Protein AF-A0A382P7T9-F1 (afdb_monomer_lite)

Structure (mmCIF, N/CA/C/O backbone):
data_AF-A0A382P7T9-F1
#
_entry.id   AF-A0A382P7T9-F1
#
loop_
_atom_site.group_PDB
_atom_site.id
_atom_site.type_symbol
_atom_site.label_atom_id
_atom_site.label_alt_id
_atom_site.label_comp_id
_atom_site.label_asym_id
_atom_site.label_entity_id
_atom_site.label_seq_id
_atom_site.pdbx_PDB_ins_code
_atom_site.Cartn_x
_atom_site.Cartn_y
_atom_site.Cartn_z
_atom_site.occupancy
_atom_site.B_iso_or_equiv
_atom_site.auth_seq_id
_atom_site.auth_comp_id
_atom_site.auth_asym_id
_atom_site.auth_atom_id
_atom_site.pdbx_PDB_model_num
ATOM 1 N N . GLY A 1 1 ? 40.111 -1.390 -59.512 1.00 28.62 1 GLY A N 1
ATOM 2 C CA . GLY A 1 1 ? 40.953 -0.895 -58.413 1.00 28.62 1 GLY A CA 1
ATOM 3 C C . GLY A 1 1 ? 40.171 -1.149 -57.159 1.00 28.62 1 GLY A C 1
ATOM 4 O O . GLY A 1 1 ? 39.107 -0.557 -57.037 1.00 28.62 1 GLY A O 1
ATOM 5 N N . GLY A 1 2 ? 40.613 -2.132 -56.377 1.00 35.03 2 GLY A N 1
ATOM 6 C CA . GLY A 1 2 ? 39.901 -2.623 -55.201 1.00 35.03 2 GLY A CA 1
ATOM 7 C C . GLY A 1 2 ? 39.789 -1.555 -54.122 1.00 35.03 2 GLY A C 1
ATOM 8 O O . GLY A 1 2 ? 40.604 -0.634 -54.059 1.00 35.03 2 GLY A O 1
ATOM 9 N N . ILE A 1 3 ? 38.735 -1.671 -53.326 1.00 36.41 3 ILE A N 1
ATOM 10 C CA . ILE A 1 3 ? 38.535 -0.880 -52.118 1.00 36.41 3 ILE A CA 1
ATOM 11 C C . ILE A 1 3 ? 39.514 -1.436 -51.084 1.00 36.41 3 ILE A C 1
ATOM 13 O O . ILE A 1 3 ? 39.479 -2.624 -50.775 1.00 36.41 3 ILE A O 1
ATOM 17 N N . GLU A 1 4 ? 40.418 -0.594 -50.597 1.00 37.56 4 GLU A N 1
ATOM 18 C CA . GLU A 1 4 ? 41.335 -0.955 -49.522 1.00 37.56 4 GLU A CA 1
ATOM 19 C C . GLU A 1 4 ? 40.566 -0.821 -48.203 1.00 37.56 4 GLU A C 1
ATOM 21 O O . GLU A 1 4 ? 40.352 0.276 -47.688 1.00 37.56 4 GLU A O 1
ATOM 26 N N . ILE A 1 5 ? 40.050 -1.950 -47.719 1.00 48.41 5 ILE A N 1
ATOM 27 C CA . ILE A 1 5 ? 39.486 -2.072 -46.378 1.00 48.41 5 ILE A CA 1
ATOM 28 C C . ILE A 1 5 ? 40.690 -2.206 -45.445 1.00 48.41 5 ILE A C 1
ATOM 30 O O . ILE A 1 5 ? 41.308 -3.266 -45.380 1.00 48.41 5 ILE A O 1
ATOM 34 N N . SER A 1 6 ? 41.081 -1.111 -44.794 1.00 43.53 6 SER A N 1
ATOM 35 C CA . SER A 1 6 ? 42.153 -1.134 -43.799 1.00 43.53 6 SER A CA 1
ATOM 36 C C . SER A 1 6 ? 41.745 -2.028 -42.628 1.00 43.53 6 SER A C 1
ATOM 38 O O . SER A 1 6 ? 40.665 -1.837 -42.068 1.00 43.53 6 SER A O 1
ATOM 40 N N . GLU A 1 7 ? 42.614 -2.991 -42.317 1.00 44.50 7 GLU A N 1
ATOM 41 C CA . GLU A 1 7 ? 42.473 -4.086 -41.352 1.00 44.50 7 GLU A CA 1
ATOM 42 C C . GLU A 1 7 ? 41.662 -3.725 -40.102 1.00 44.50 7 GLU A C 1
ATOM 44 O O . GLU A 1 7 ? 42.116 -3.028 -39.196 1.00 44.50 7 GLU A O 1
ATOM 49 N N . ILE A 1 8 ? 40.453 -4.271 -40.052 1.00 53.22 8 ILE A N 1
ATOM 50 C CA . ILE A 1 8 ? 39.812 -4.672 -38.808 1.00 53.22 8 ILE A CA 1
ATOM 51 C C . ILE A 1 8 ? 39.750 -6.194 -38.930 1.00 53.22 8 ILE A C 1
ATOM 53 O O . ILE A 1 8 ? 39.200 -6.695 -39.913 1.00 53.22 8 ILE A O 1
ATOM 57 N N . ASP A 1 9 ? 40.362 -6.914 -37.987 1.00 50.28 9 ASP A N 1
ATOM 58 C CA . ASP A 1 9 ? 40.627 -8.370 -38.017 1.00 50.28 9 ASP A CA 1
ATOM 59 C C . ASP A 1 9 ? 39.371 -9.268 -38.148 1.00 50.28 9 ASP A C 1
ATOM 61 O O . ASP A 1 9 ? 39.459 -10.495 -38.143 1.00 50.28 9 ASP A O 1
ATOM 65 N N . SER A 1 10 ? 38.190 -8.671 -38.294 1.00 64.12 10 SER A N 1
ATOM 66 C CA . SER A 1 10 ? 36.874 -9.294 -38.213 1.00 64.12 10 SER A CA 1
ATOM 67 C C . SER A 1 10 ? 35.968 -9.004 -39.424 1.00 64.12 10 SER A C 1
ATOM 69 O O . SER A 1 10 ? 34.753 -9.194 -39.358 1.00 64.12 10 SER A O 1
ATOM 71 N N . ILE A 1 11 ? 36.522 -8.542 -40.554 1.00 75.06 11 ILE A N 1
ATOM 72 C CA . ILE A 1 11 ? 35.743 -8.278 -41.776 1.00 75.06 11 ILE A CA 1
ATOM 73 C C . ILE A 1 11 ? 35.776 -9.485 -42.719 1.00 75.06 11 ILE A C 1
ATOM 75 O O . ILE A 1 11 ? 36.821 -9.856 -43.252 1.00 75.06 11 ILE A O 1
ATOM 79 N N . ILE A 1 12 ? 34.604 -10.052 -43.002 1.00 78.88 12 ILE A N 1
ATOM 80 C CA . ILE A 1 12 ? 34.407 -11.082 -44.026 1.00 78.88 12 ILE A CA 1
ATOM 81 C C . ILE A 1 12 ? 33.703 -10.428 -45.209 1.00 78.88 12 ILE A C 1
ATOM 83 O O . ILE A 1 12 ? 32.606 -9.891 -45.071 1.00 78.88 12 ILE A O 1
ATOM 87 N N . SER A 1 13 ? 34.312 -10.490 -46.391 1.00 82.44 13 SER A N 1
ATOM 88 C CA . SER A 1 13 ? 33.695 -9.971 -47.611 1.00 82.44 13 SER A CA 1
ATOM 89 C C . SER A 1 13 ? 33.722 -10.989 -48.739 1.00 82.44 13 SER A C 1
ATOM 91 O O . SER A 1 13 ? 34.611 -11.838 -48.820 1.00 82.44 13 SER A O 1
ATOM 93 N N . TRP A 1 14 ? 32.722 -10.910 -49.610 1.00 84.44 14 TRP A N 1
ATOM 94 C CA . TRP A 1 14 ? 32.722 -11.636 -50.870 1.00 84.44 14 TRP A CA 1
ATOM 95 C C . TRP A 1 14 ? 32.048 -10.814 -51.958 1.00 84.44 14 TRP A C 1
ATOM 97 O O . TRP A 1 14 ? 31.082 -10.078 -51.731 1.00 84.44 14 TRP A O 1
ATOM 107 N N . GLU A 1 15 ? 32.581 -10.962 -53.162 1.00 80.62 15 GLU A N 1
ATOM 108 C CA . GLU A 1 15 ? 32.137 -10.239 -54.342 1.00 80.62 15 GLU A CA 1
ATOM 109 C C . GLU A 1 15 ? 31.401 -11.192 -55.287 1.00 80.62 15 GLU A C 1
ATOM 111 O O . GLU A 1 15 ? 31.860 -12.292 -55.596 1.00 80.62 15 GLU A O 1
ATOM 116 N N . LEU A 1 16 ? 30.242 -10.746 -55.758 1.00 78.12 16 LEU A N 1
ATOM 117 C CA . LEU A 1 16 ? 29.537 -11.277 -56.919 1.00 78.12 16 LEU 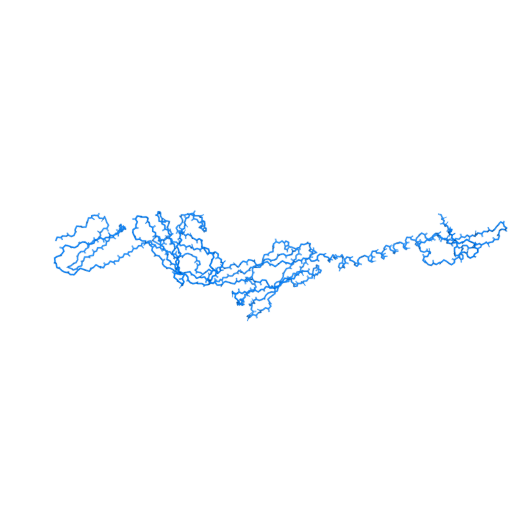A CA 1
ATOM 118 C C . LEU A 1 16 ? 29.508 -10.178 -57.990 1.00 78.12 16 LEU A C 1
ATOM 120 O O . LEU A 1 16 ? 29.644 -9.002 -57.664 1.00 78.12 16 LEU A O 1
ATOM 124 N N . ASP A 1 17 ? 29.234 -10.527 -59.251 1.00 78.25 17 ASP A N 1
ATOM 125 C CA . ASP A 1 17 ? 29.296 -9.610 -60.412 1.00 78.25 17 ASP A CA 1
ATOM 126 C C . ASP A 1 17 ? 28.650 -8.222 -60.213 1.00 78.25 17 ASP A C 1
ATOM 128 O O . ASP A 1 17 ? 29.040 -7.254 -60.867 1.00 78.25 17 ASP A O 1
ATOM 132 N N . ARG A 1 18 ? 27.623 -8.111 -59.358 1.00 79.62 18 ARG A N 1
ATOM 133 C CA . ARG A 1 18 ? 26.901 -6.856 -59.075 1.00 79.62 18 ARG A CA 1
ATOM 134 C C . ARG A 1 18 ? 26.689 -6.558 -57.590 1.00 79.62 18 ARG A C 1
ATOM 136 O O . ARG A 1 18 ? 26.047 -5.559 -57.277 1.00 79.62 18 ARG A O 1
ATOM 143 N N . TYR A 1 19 ? 27.179 -7.411 -56.694 1.00 81.50 19 TYR A N 1
ATOM 144 C CA . TYR A 1 19 ? 26.910 -7.315 -55.261 1.00 81.50 19 TYR A CA 1
ATOM 145 C C . TYR A 1 19 ? 28.196 -7.521 -54.480 1.00 81.50 19 TYR A C 1
ATOM 147 O O . TYR A 1 19 ? 28.915 -8.488 -54.714 1.00 81.50 19 TYR A O 1
ATOM 155 N N . ILE A 1 20 ? 28.446 -6.636 -53.524 1.00 83.94 20 ILE A N 1
ATOM 156 C CA . ILE A 1 20 ? 29.512 -6.801 -52.544 1.00 83.94 20 ILE A CA 1
ATOM 157 C C . ILE A 1 20 ? 28.819 -7.045 -51.216 1.00 83.94 20 ILE A C 1
ATOM 159 O O . ILE A 1 20 ? 28.028 -6.213 -50.767 1.00 83.94 20 ILE A O 1
ATOM 163 N N . TYR A 1 21 ? 29.091 -8.196 -50.618 1.00 84.56 21 TYR A N 1
ATOM 164 C CA . TYR A 1 21 ? 28.649 -8.500 -49.269 1.00 84.56 21 TYR A CA 1
ATOM 165 C C . TYR A 1 21 ? 29.802 -8.241 -48.317 1.00 84.56 21 TYR A C 1
ATOM 167 O O . TYR A 1 21 ? 30.925 -8.685 -48.557 1.00 84.56 21 TYR A O 1
ATOM 175 N N . VAL A 1 22 ? 29.506 -7.520 -47.242 1.00 85.56 22 VAL A N 1
ATOM 176 C CA . VAL A 1 22 ? 30.453 -7.216 -46.176 1.00 85.56 22 VAL A CA 1
ATOM 177 C C . VAL A 1 22 ? 29.771 -7.559 -44.863 1.00 85.56 22 VAL A C 1
ATOM 179 O O . VAL A 1 22 ? 28.728 -6.996 -44.539 1.00 85.56 22 VAL A O 1
ATOM 182 N N . ILE A 1 23 ? 30.354 -8.497 -44.129 1.00 84.38 23 ILE A N 1
ATOM 183 C CA . ILE A 1 23 ? 30.040 -8.759 -42.731 1.00 84.38 23 ILE A CA 1
ATOM 184 C C . ILE A 1 23 ? 31.191 -8.180 -41.924 1.00 84.38 23 ILE A C 1
ATOM 186 O O . ILE A 1 23 ? 32.348 -8.525 -42.153 1.00 84.38 23 ILE A O 1
ATOM 190 N N . VAL A 1 24 ? 30.862 -7.302 -40.987 1.00 84.44 24 VAL A N 1
ATOM 191 C CA . VAL A 1 24 ? 31.803 -6.831 -39.977 1.00 84.44 24 VAL A CA 1
ATOM 192 C C . VAL A 1 24 ? 31.405 -7.513 -38.680 1.00 84.44 24 VAL A C 1
ATOM 194 O O . VAL A 1 24 ? 30.333 -7.226 -38.149 1.00 84.44 24 VAL A O 1
ATOM 197 N N . ASP A 1 25 ? 32.220 -8.456 -38.222 1.00 80.88 25 ASP A N 1
ATOM 198 C CA . ASP A 1 25 ? 32.042 -9.081 -36.916 1.00 80.88 25 ASP A CA 1
ATOM 199 C C . ASP A 1 25 ? 32.630 -8.166 -35.832 1.00 80.88 25 ASP A C 1
ATOM 201 O O . ASP A 1 25 ? 33.616 -7.471 -36.071 1.00 80.88 25 ASP A O 1
ATOM 205 N N . GLU A 1 26 ? 31.972 -8.088 -34.679 1.00 77.62 26 GLU A N 1
ATOM 206 C CA . GLU A 1 26 ? 32.331 -7.189 -33.566 1.00 77.62 26 GLU A CA 1
ATOM 207 C C . GLU A 1 26 ? 32.769 -5.765 -34.010 1.00 77.62 26 GLU A C 1
ATOM 209 O O . GLU A 1 26 ? 33.863 -5.305 -33.664 1.00 77.62 26 GLU A O 1
ATOM 214 N N . PRO A 1 27 ? 31.949 -5.041 -34.807 1.00 78.31 27 PRO A N 1
ATOM 215 C CA . PRO A 1 27 ? 32.334 -3.738 -35.335 1.00 78.31 27 PRO A CA 1
ATOM 216 C C . PRO A 1 27 ? 32.592 -2.748 -34.199 1.00 78.31 27 PRO A C 1
ATOM 218 O O . PRO A 1 27 ? 31.795 -2.617 -33.267 1.00 78.31 27 PRO A O 1
ATOM 221 N N . ILE A 1 28 ? 33.666 -1.967 -34.322 1.00 74.31 28 ILE A N 1
ATOM 222 C CA . ILE A 1 28 ? 33.880 -0.818 -33.442 1.00 74.31 28 ILE A CA 1
ATOM 223 C C . ILE A 1 28 ? 32.724 0.170 -33.651 1.00 74.31 28 ILE A C 1
ATOM 225 O O . ILE A 1 28 ? 32.410 0.565 -34.779 1.00 74.31 28 ILE A O 1
ATOM 229 N N . SER A 1 29 ? 32.087 0.578 -32.553 1.00 72.56 29 SER A N 1
ATOM 230 C CA . SER A 1 29 ? 30.995 1.548 -32.601 1.00 72.56 29 SER A CA 1
ATOM 231 C C . SER A 1 29 ? 31.473 2.896 -33.148 1.00 72.56 29 SER A C 1
ATOM 233 O O . SER A 1 29 ? 32.487 3.432 -32.701 1.00 72.56 29 SER A O 1
ATOM 235 N N . GLY A 1 30 ? 30.716 3.485 -34.075 1.00 70.88 30 GLY A N 1
ATOM 236 C CA . GLY A 1 30 ? 31.032 4.790 -34.651 1.00 70.88 30 GLY A CA 1
ATOM 237 C C . GLY A 1 30 ? 30.355 5.040 -35.994 1.00 70.88 30 GLY A C 1
ATOM 238 O O . GLY A 1 30 ? 29.488 4.284 -36.429 1.00 70.88 30 GLY A O 1
ATOM 239 N N . THR A 1 31 ? 30.763 6.118 -36.661 1.00 73.88 31 THR A N 1
ATOM 240 C CA . THR A 1 31 ? 30.286 6.451 -38.008 1.00 73.88 31 THR A CA 1
ATOM 241 C C . THR A 1 31 ? 31.190 5.810 -39.051 1.00 73.88 31 THR A C 1
ATOM 243 O O . THR A 1 31 ? 32.347 6.201 -39.202 1.00 73.88 31 THR A O 1
ATOM 246 N N . TRP A 1 32 ? 30.644 4.866 -39.811 1.00 76.62 32 TRP A N 1
ATOM 247 C CA . TRP A 1 32 ? 31.349 4.201 -40.901 1.00 76.62 32 TRP A CA 1
ATOM 248 C C . TRP A 1 32 ? 31.047 4.914 -42.217 1.00 76.62 32 TRP A C 1
ATOM 250 O O . TRP A 1 32 ? 29.889 5.083 -42.596 1.00 76.62 32 TRP A O 1
ATOM 260 N N . SER A 1 33 ? 32.092 5.362 -42.912 1.00 76.50 33 SER A N 1
ATOM 261 C CA . SER A 1 33 ? 31.962 6.006 -44.222 1.00 76.50 33 SER A CA 1
ATOM 262 C C . SER A 1 33 ? 32.370 5.034 -45.318 1.00 76.50 33 SER A C 1
ATOM 264 O O . SER A 1 33 ? 33.507 4.570 -45.344 1.00 76.50 33 SER A O 1
ATOM 266 N N . ILE A 1 34 ? 31.456 4.753 -46.246 1.00 76.88 34 ILE A N 1
ATOM 267 C CA . ILE A 1 34 ? 31.746 3.946 -47.434 1.00 76.88 34 ILE A CA 1
ATOM 268 C C . ILE A 1 34 ? 32.080 4.901 -48.580 1.00 76.88 34 ILE A C 1
ATOM 270 O O . ILE A 1 34 ? 31.238 5.689 -49.010 1.00 76.88 34 ILE A O 1
ATOM 274 N N . ILE A 1 35 ? 33.319 4.837 -49.069 1.00 77.44 35 ILE A N 1
ATOM 275 C CA . ILE A 1 35 ? 33.813 5.678 -50.164 1.00 77.44 35 ILE A CA 1
ATOM 276 C C . ILE A 1 35 ? 33.962 4.814 -51.416 1.00 77.44 35 ILE A C 1
ATOM 278 O O . ILE A 1 35 ? 34.661 3.804 -51.408 1.00 77.44 35 ILE A O 1
ATOM 282 N N . THR A 1 36 ? 33.318 5.221 -52.511 1.00 72.06 36 THR A N 1
ATOM 283 C CA . THR A 1 36 ? 33.365 4.505 -53.795 1.00 72.06 36 THR A CA 1
ATOM 284 C C . THR A 1 36 ? 34.073 5.340 -54.861 1.00 72.06 36 THR A C 1
ATOM 286 O O . THR A 1 36 ? 33.700 6.491 -55.077 1.00 72.06 36 THR A O 1
ATOM 289 N N . ASN A 1 37 ? 35.018 4.752 -55.601 1.00 73.81 37 ASN A N 1
ATOM 290 C CA . ASN A 1 37 ? 35.805 5.446 -56.638 1.00 73.81 37 ASN A CA 1
ATOM 291 C C . ASN A 1 37 ? 35.306 5.188 -58.082 1.00 73.81 37 ASN A C 1
ATOM 293 O O . ASN A 1 37 ? 36.092 5.166 -59.030 1.00 73.81 37 ASN A O 1
ATOM 297 N N . GLY A 1 38 ? 34.003 4.953 -58.273 1.00 68.94 38 GLY A N 1
ATOM 298 C CA . GLY A 1 38 ? 33.404 4.661 -59.584 1.00 68.94 38 GLY A CA 1
ATOM 299 C C . GLY A 1 38 ? 33.051 5.917 -60.391 1.00 68.94 38 GLY A C 1
ATOM 300 O O . GLY A 1 38 ? 32.560 6.895 -59.839 1.00 68.94 38 GLY A O 1
ATOM 301 N N . SER A 1 39 ? 33.257 5.892 -61.713 1.00 64.50 39 SER A N 1
ATOM 302 C CA . SER A 1 39 ? 32.990 7.047 -62.591 1.00 64.50 39 SER A CA 1
ATOM 303 C C . SER A 1 39 ? 31.569 7.097 -63.174 1.00 64.50 39 SER A C 1
ATOM 305 O O . SER A 1 39 ? 31.165 8.151 -63.667 1.00 64.50 39 SER A O 1
ATOM 307 N N . LYS A 1 40 ? 30.805 5.991 -63.136 1.00 71.38 40 LYS A N 1
ATOM 308 C CA . LYS A 1 40 ? 29.395 5.887 -63.574 1.00 71.38 40 LYS A CA 1
ATOM 309 C C . LYS A 1 40 ? 28.678 4.741 -62.843 1.00 71.38 40 LYS A C 1
ATOM 311 O O . LYS A 1 40 ? 29.245 3.658 -62.738 1.00 71.38 40 LYS A O 1
ATOM 316 N N . GLY A 1 41 ? 27.431 4.951 -62.413 1.00 71.00 41 GLY A N 1
ATOM 317 C CA . GLY A 1 41 ? 26.569 3.916 -61.815 1.00 71.00 41 GLY A CA 1
ATOM 318 C C . GLY A 1 41 ? 25.699 4.435 -60.664 1.00 71.00 41 GLY A C 1
ATOM 319 O O . GLY A 1 41 ? 25.917 5.541 -60.179 1.00 71.00 41 GLY A O 1
ATOM 320 N N . ILE A 1 42 ? 24.712 3.637 -60.243 1.00 74.75 42 ILE A N 1
ATOM 321 C CA . ILE A 1 42 ? 23.954 3.838 -58.998 1.00 74.75 42 ILE A CA 1
ATOM 322 C C . ILE A 1 42 ? 24.475 2.812 -57.995 1.00 74.75 42 ILE A C 1
ATOM 324 O O . ILE A 1 42 ? 24.526 1.624 -58.313 1.00 74.75 42 ILE A O 1
ATOM 328 N N . PHE A 1 43 ? 24.849 3.267 -56.803 1.00 74.44 43 PHE A N 1
ATOM 329 C CA . PHE A 1 43 ? 25.232 2.405 -55.692 1.00 74.44 43 PHE A CA 1
ATOM 330 C C . PHE A 1 43 ? 24.122 2.435 -54.641 1.00 74.44 43 PHE A C 1
ATOM 332 O O . PHE A 1 43 ? 23.648 3.508 -54.273 1.00 74.44 43 PHE A O 1
ATOM 339 N N . VAL A 1 44 ? 23.685 1.259 -54.196 1.00 80.88 44 VAL A N 1
ATOM 340 C CA . VAL A 1 44 ? 22.679 1.104 -53.141 1.00 80.88 44 VAL A CA 1
ATOM 341 C C . VAL A 1 44 ? 23.337 0.338 -52.009 1.00 80.88 44 VAL A C 1
ATOM 343 O O . VAL A 1 44 ? 23.839 -0.762 -52.222 1.00 80.88 44 VAL A O 1
ATOM 346 N N . ILE A 1 45 ? 23.329 0.930 -50.819 1.00 83.31 45 ILE A N 1
ATOM 347 C CA . ILE A 1 45 ? 23.810 0.289 -49.598 1.00 83.31 45 ILE A CA 1
ATOM 348 C C . ILE A 1 45 ? 22.586 -0.226 -48.857 1.00 83.31 45 ILE A C 1
ATOM 350 O O . ILE A 1 45 ? 21.667 0.538 -48.567 1.00 83.31 45 ILE A O 1
ATOM 354 N N . LEU A 1 46 ? 22.588 -1.521 -48.565 1.00 84.12 46 LEU A N 1
ATOM 355 C CA . LEU A 1 46 ? 21.664 -2.138 -47.628 1.00 84.12 46 LEU A CA 1
ATOM 356 C C . LEU A 1 46 ? 22.495 -2.590 -46.435 1.00 84.12 46 LEU A C 1
ATOM 358 O O . LEU A 1 46 ? 23.486 -3.296 -46.612 1.00 84.12 46 LEU A O 1
ATOM 362 N N . SER A 1 47 ? 22.109 -2.155 -45.245 1.00 83.50 47 SER A N 1
ATOM 363 C CA . SER A 1 47 ? 22.781 -2.502 -44.000 1.00 83.50 47 SER A CA 1
ATOM 364 C C . SER A 1 47 ? 21.771 -3.081 -43.029 1.00 83.50 47 SER A C 1
ATOM 366 O O . SER A 1 47 ? 20.677 -2.536 -42.880 1.00 83.50 47 SER A O 1
ATOM 368 N N . ASP A 1 48 ? 22.175 -4.143 -42.351 1.00 83.12 48 ASP A N 1
ATOM 369 C CA . ASP A 1 48 ? 21.505 -4.668 -41.172 1.00 83.12 48 ASP A CA 1
ATOM 370 C C . ASP A 1 48 ? 22.548 -4.780 -40.058 1.00 83.12 48 ASP A C 1
ATOM 372 O O . ASP A 1 48 ? 23.729 -5.015 -40.328 1.00 83.12 48 ASP A O 1
ATOM 376 N N . SER A 1 49 ? 22.133 -4.555 -38.819 1.00 81.81 49 SER A N 1
ATOM 377 C CA . SER A 1 49 ? 23.027 -4.549 -37.665 1.00 81.81 49 SER A CA 1
ATOM 378 C C . SER A 1 49 ? 22.354 -5.226 -36.490 1.00 81.81 49 SER A C 1
ATOM 380 O O . SER A 1 49 ? 21.220 -4.897 -36.146 1.00 81.81 49 SER A O 1
ATOM 382 N N . TYR A 1 50 ? 23.087 -6.115 -35.834 1.00 83.31 50 TYR A N 1
ATOM 383 C CA . TYR A 1 50 ? 22.634 -6.781 -34.626 1.00 83.31 50 TYR A CA 1
ATOM 384 C C . TYR A 1 50 ? 23.462 -6.311 -33.436 1.00 83.31 50 TYR A C 1
ATOM 386 O O . TYR A 1 50 ? 24.691 -6.377 -33.469 1.00 83.31 50 TYR A O 1
ATOM 394 N N . ASN A 1 51 ? 22.785 -5.867 -32.377 1.00 85.12 51 ASN A N 1
ATOM 395 C CA . ASN A 1 51 ? 23.422 -5.585 -31.101 1.00 85.12 51 ASN A CA 1
ATOM 396 C C . ASN A 1 51 ? 22.979 -6.635 -30.068 1.00 85.12 51 ASN A C 1
ATOM 398 O O . ASN A 1 51 ? 21.781 -6.744 -29.803 1.00 85.12 51 ASN A O 1
ATOM 402 N N . PRO A 1 52 ? 23.905 -7.413 -29.478 1.00 89.12 52 PRO A N 1
ATOM 403 C CA . PRO A 1 52 ? 23.570 -8.376 -28.430 1.00 89.12 52 PRO A CA 1
ATOM 404 C C . PRO A 1 52 ? 23.141 -7.723 -27.108 1.00 89.12 52 PRO A C 1
ATOM 406 O O . PRO A 1 52 ? 22.659 -8.438 -26.229 1.00 89.12 52 PRO A O 1
ATOM 409 N N . LEU A 1 53 ? 23.356 -6.415 -26.943 1.00 91.31 53 LEU A N 1
ATOM 410 C CA . LEU A 1 53 ? 22.918 -5.646 -25.789 1.00 91.31 53 LEU A CA 1
ATOM 411 C C . LEU A 1 53 ? 21.496 -5.124 -25.996 1.00 91.31 53 LEU A C 1
ATOM 413 O O . LEU A 1 53 ? 21.202 -4.438 -26.974 1.00 91.31 53 LEU A O 1
ATOM 417 N N . THR A 1 54 ? 20.629 -5.413 -25.035 1.00 93.88 54 THR A N 1
ATOM 418 C CA . THR A 1 54 ? 19.227 -4.992 -25.025 1.00 93.88 54 THR A CA 1
ATOM 419 C C . THR A 1 54 ? 18.837 -4.474 -23.646 1.00 93.88 54 THR A C 1
ATOM 421 O O . THR A 1 54 ? 19.458 -4.825 -22.644 1.00 93.88 54 THR A O 1
ATOM 424 N N . LEU A 1 55 ? 17.812 -3.628 -23.597 1.00 96.62 55 LEU A N 1
ATOM 425 C CA . LEU A 1 55 ? 17.210 -3.144 -22.357 1.00 96.62 55 LEU A CA 1
ATOM 426 C C . LEU A 1 55 ? 15.794 -3.707 -22.237 1.00 96.62 55 LEU A C 1
ATOM 428 O O . LEU A 1 55 ? 15.099 -3.862 -23.245 1.00 96.62 55 LEU A O 1
ATOM 432 N N . SER A 1 56 ? 15.352 -3.987 -21.015 1.00 95.50 56 SER A N 1
ATOM 433 C CA . SER A 1 56 ? 13.966 -4.374 -20.749 1.00 95.50 56 SER A CA 1
ATOM 434 C C . SER A 1 56 ? 13.517 -3.903 -19.373 1.00 95.50 56 SER A C 1
ATOM 436 O O . SER A 1 56 ? 14.295 -3.936 -18.421 1.00 95.50 56 SER A O 1
ATOM 438 N N . THR A 1 57 ? 12.264 -3.466 -19.261 1.00 94.88 57 THR A N 1
ATOM 439 C CA . THR A 1 57 ? 11.662 -3.104 -17.975 1.00 94.88 57 THR A CA 1
ATOM 440 C C . THR A 1 57 ? 11.413 -4.336 -17.120 1.00 94.88 57 THR A C 1
ATOM 442 O O . THR A 1 57 ? 10.976 -5.381 -17.606 1.00 94.88 57 THR A O 1
ATOM 445 N N . ILE A 1 58 ? 11.678 -4.194 -15.825 1.00 92.62 58 ILE A N 1
ATOM 446 C CA . ILE A 1 58 ? 11.460 -5.225 -14.816 1.00 92.62 58 ILE A CA 1
ATOM 447 C C . ILE A 1 58 ? 10.356 -4.744 -13.877 1.00 92.62 58 ILE A C 1
ATOM 449 O O . ILE A 1 58 ? 10.228 -3.556 -13.586 1.00 92.62 58 ILE A O 1
ATOM 453 N N . GLY A 1 59 ? 9.532 -5.683 -13.418 1.00 88.56 59 GLY A N 1
ATOM 454 C CA . GLY A 1 59 ? 8.514 -5.396 -12.421 1.00 88.56 59 GLY A CA 1
ATOM 455 C C . GLY A 1 59 ? 7.239 -4.776 -13.007 1.00 88.56 59 GLY A C 1
ATOM 456 O O . GLY A 1 59 ? 6.866 -5.054 -14.154 1.00 88.56 59 GLY A O 1
ATOM 457 N N . PRO A 1 60 ? 6.486 -4.027 -12.188 1.00 89.81 60 PRO A N 1
ATOM 458 C CA . PRO A 1 60 ? 5.157 -3.570 -12.557 1.00 89.81 60 PRO A CA 1
ATOM 459 C C . PRO A 1 60 ? 5.176 -2.414 -13.559 1.00 89.81 60 PRO A C 1
ATOM 461 O O . PRO A 1 60 ? 6.067 -1.572 -13.569 1.00 89.81 60 PRO A O 1
ATOM 464 N N . LYS A 1 61 ? 4.125 -2.352 -14.385 1.00 91.56 61 LYS A N 1
ATOM 465 C CA . LYS A 1 61 ? 3.903 -1.268 -15.362 1.00 91.56 61 LYS A CA 1
ATOM 466 C C . LYS A 1 61 ? 2.738 -0.350 -15.011 1.00 91.56 61 LYS A C 1
ATOM 468 O O . LYS A 1 61 ? 2.484 0.626 -15.717 1.00 91.56 61 LYS A O 1
ATOM 473 N N . VAL A 1 62 ? 2.003 -0.676 -13.951 1.00 94.31 62 VAL A N 1
ATOM 474 C CA . VAL A 1 62 ? 0.853 0.096 -13.483 1.00 94.31 62 VAL A CA 1
ATOM 475 C C . VAL A 1 62 ? 1.109 0.498 -12.043 1.00 94.31 62 VAL A C 1
ATOM 477 O O . VAL A 1 62 ? 1.331 -0.368 -11.205 1.00 94.31 62 VAL A O 1
ATOM 480 N N . PHE A 1 63 ? 1.051 1.789 -11.745 1.00 94.06 63 PHE A N 1
ATOM 481 C CA . PHE A 1 63 ? 1.363 2.317 -10.422 1.00 94.06 63 PHE A CA 1
ATOM 482 C C . PHE A 1 63 ? 0.201 3.126 -9.841 1.00 94.06 63 PHE A C 1
ATOM 484 O O . PHE A 1 63 ? -0.576 3.712 -10.602 1.00 94.06 63 PHE A O 1
ATOM 491 N N . PRO A 1 64 ? 0.068 3.159 -8.505 1.00 93.00 64 PRO A N 1
ATOM 492 C CA . PRO A 1 64 ? -0.964 3.937 -7.841 1.00 93.00 64 PRO A CA 1
ATOM 493 C C . PRO A 1 64 ? -0.756 5.450 -7.978 1.00 93.00 64 PRO A C 1
ATOM 495 O O . PRO A 1 64 ? 0.359 5.965 -7.904 1.00 93.00 64 PRO A O 1
ATOM 498 N N . VAL A 1 65 ? -1.866 6.170 -8.153 1.00 93.81 65 VAL A N 1
ATOM 499 C CA . VAL A 1 65 ? -1.926 7.635 -8.029 1.00 93.81 65 VAL A CA 1
ATOM 500 C C . VAL A 1 65 ? -1.471 8.065 -6.629 1.00 93.81 65 VAL A C 1
ATOM 502 O O . VAL A 1 65 ? -1.813 7.423 -5.639 1.00 93.81 65 VAL A O 1
ATOM 505 N N . SER A 1 66 ? -0.742 9.181 -6.554 1.00 91.12 66 SER A N 1
ATOM 506 C CA . SER A 1 66 ? -0.274 9.813 -5.307 1.00 91.12 66 SER A CA 1
ATOM 507 C C . SER A 1 66 ? 0.677 8.957 -4.447 1.00 91.12 66 SER A C 1
ATOM 509 O O . SER A 1 66 ? 0.952 9.300 -3.298 1.00 91.12 66 SER A O 1
ATOM 511 N N . GLU A 1 67 ? 1.251 7.891 -5.006 1.00 90.69 67 GLU A N 1
ATOM 512 C CA . GLU A 1 67 ? 2.309 7.093 -4.378 1.00 90.69 67 GLU A CA 1
ATOM 513 C C . GLU A 1 67 ? 3.632 7.231 -5.151 1.00 90.69 67 GLU A C 1
ATOM 515 O O . GLU A 1 67 ? 3.646 7.565 -6.338 1.00 90.69 67 GLU A O 1
ATOM 520 N N . ARG A 1 68 ? 4.769 7.009 -4.473 1.00 91.56 68 ARG A N 1
ATOM 521 C CA . ARG A 1 68 ? 6.091 6.999 -5.128 1.00 91.56 68 ARG A CA 1
ATOM 522 C C . ARG A 1 68 ? 6.187 5.807 -6.076 1.00 91.56 68 ARG A C 1
ATOM 524 O O . ARG A 1 68 ? 5.645 4.742 -5.794 1.00 91.56 68 ARG A O 1
ATOM 531 N N . ILE A 1 69 ? 6.917 5.990 -7.168 1.00 91.62 69 ILE A N 1
ATOM 532 C CA . ILE A 1 69 ? 7.059 4.982 -8.220 1.00 91.62 69 ILE A CA 1
ATOM 533 C C . ILE A 1 69 ? 8.520 4.567 -8.286 1.00 91.62 69 ILE A C 1
ATOM 535 O O . ILE A 1 69 ? 9.393 5.426 -8.391 1.00 91.62 69 ILE A O 1
ATOM 539 N N . THR A 1 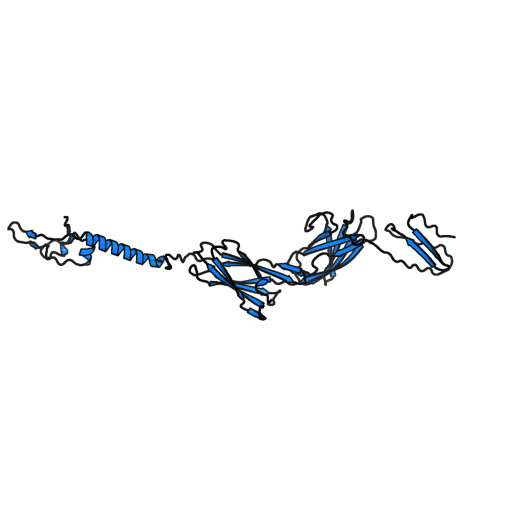70 ? 8.774 3.265 -8.272 1.00 92.62 70 THR A N 1
ATOM 540 C CA . THR A 1 70 ? 10.101 2.705 -8.534 1.00 92.62 70 THR A CA 1
ATOM 541 C C . THR A 1 70 ? 10.071 2.046 -9.901 1.00 92.62 70 THR A C 1
ATOM 543 O O . THR A 1 70 ? 9.233 1.178 -10.144 1.00 92.62 70 THR A O 1
ATOM 546 N N . LEU A 1 71 ? 10.949 2.487 -10.799 1.00 94.38 71 LEU A N 1
ATOM 547 C CA . LEU A 1 71 ? 11.121 1.885 -12.118 1.00 94.38 71 LEU A CA 1
ATOM 548 C C . LEU A 1 71 ? 12.462 1.169 -12.178 1.00 94.38 71 LEU A C 1
ATOM 550 O O . LEU A 1 71 ? 13.486 1.751 -11.819 1.00 94.38 71 LEU A O 1
ATOM 554 N N . GLU A 1 72 ? 12.433 -0.053 -12.696 1.00 95.25 72 GLU A N 1
ATOM 555 C CA . GLU A 1 72 ? 13.595 -0.923 -12.842 1.00 95.25 72 GLU A CA 1
ATOM 556 C C . GLU A 1 72 ? 13.772 -1.300 -14.315 1.00 95.25 72 GLU A C 1
ATOM 558 O O . GLU A 1 72 ? 12.809 -1.626 -15.019 1.00 95.25 72 GLU A O 1
ATOM 563 N N . VAL A 1 73 ? 15.014 -1.255 -14.790 1.00 96.50 73 VAL A N 1
ATOM 564 C CA . VAL A 1 73 ? 15.387 -1.684 -16.139 1.00 96.50 73 VAL A CA 1
ATOM 565 C C . VAL A 1 73 ? 16.619 -2.561 -16.074 1.00 96.50 73 VAL A C 1
ATOM 567 O O . VAL A 1 73 ? 17.654 -2.144 -15.565 1.00 96.50 73 VAL A O 1
ATOM 570 N N . GLY A 1 74 ? 16.511 -3.759 -16.639 1.00 96.56 74 GLY A N 1
ATOM 571 C CA . GLY A 1 74 ? 17.637 -4.662 -16.817 1.00 96.56 74 GLY A CA 1
ATOM 572 C C . GLY A 1 74 ? 18.379 -4.378 -18.117 1.00 96.56 74 GLY A C 1
ATOM 573 O O . GLY A 1 74 ? 17.756 -4.227 -19.175 1.00 96.56 74 GLY A O 1
ATOM 574 N N . ALA A 1 75 ? 19.707 -4.356 -18.043 1.00 96.56 75 ALA A N 1
ATOM 575 C CA . ALA A 1 75 ? 20.589 -4.440 -19.197 1.00 96.56 75 ALA A CA 1
ATOM 576 C C . ALA A 1 75 ? 20.986 -5.900 -19.444 1.00 96.56 75 ALA A C 1
ATOM 578 O O . ALA A 1 75 ? 21.509 -6.581 -18.561 1.00 96.56 75 ALA A O 1
ATOM 579 N N . TYR A 1 76 ? 20.735 -6.383 -20.660 1.00 95.44 76 TYR A N 1
ATOM 580 C CA . TYR A 1 76 ? 20.943 -7.775 -21.038 1.00 95.44 76 TYR A CA 1
ATOM 581 C C . TYR A 1 76 ? 21.939 -7.878 -22.180 1.00 95.44 76 TYR A C 1
ATOM 583 O O . TYR A 1 76 ? 21.663 -7.403 -23.281 1.00 95.44 76 TYR A O 1
ATOM 591 N N . PHE A 1 77 ? 23.058 -8.558 -21.954 1.00 92.81 77 PHE A N 1
ATOM 592 C CA . PHE A 1 77 ? 24.020 -8.892 -22.997 1.00 92.81 77 PHE A CA 1
ATOM 593 C C . PHE A 1 77 ? 23.883 -10.369 -23.361 1.00 92.81 77 PHE A C 1
ATOM 595 O O . PHE A 1 77 ? 24.034 -11.244 -22.512 1.00 92.81 77 PHE A O 1
ATOM 602 N N . LYS A 1 78 ? 23.561 -10.661 -24.627 1.00 90.94 78 LYS A N 1
ATOM 603 C CA . LYS A 1 78 ? 23.290 -12.030 -25.114 1.00 90.94 78 LYS A CA 1
ATOM 604 C C . LYS A 1 78 ? 22.204 -12.760 -24.298 1.00 90.94 78 LYS A C 1
ATOM 606 O O . LYS A 1 78 ? 22.221 -13.981 -24.190 1.00 90.94 78 LYS A O 1
ATOM 611 N N . GLY A 1 79 ? 21.239 -12.004 -23.767 1.00 90.62 79 GLY A N 1
ATOM 612 C CA . GLY A 1 79 ? 20.104 -12.522 -22.997 1.00 90.62 79 GLY A CA 1
ATOM 613 C C . GLY A 1 79 ? 20.357 -12.710 -21.498 1.00 90.62 79 GLY A C 1
ATOM 614 O O . GLY A 1 79 ? 19.425 -13.065 -20.782 1.00 90.62 79 GLY A O 1
ATOM 615 N N . GLU A 1 80 ? 21.566 -12.441 -21.005 1.00 93.62 80 GLU A N 1
ATOM 616 C CA . GLU A 1 80 ? 21.896 -12.510 -19.577 1.00 93.62 80 GLU A CA 1
ATOM 617 C C . GLU A 1 80 ? 22.035 -11.106 -18.986 1.00 93.62 80 GLU A C 1
ATOM 619 O O . GLU A 1 80 ? 22.544 -10.205 -19.656 1.00 93.62 80 GLU A O 1
ATOM 624 N N . LEU A 1 81 ? 21.581 -10.922 -17.738 1.00 93.75 81 LEU A N 1
ATOM 625 C CA . LEU A 1 81 ? 21.783 -9.670 -17.004 1.00 93.75 81 LEU A CA 1
ATOM 626 C C . LEU A 1 81 ? 23.276 -9.369 -16.916 1.00 93.75 81 LEU A C 1
ATOM 628 O O . LEU A 1 81 ? 24.076 -10.231 -16.543 1.00 93.75 81 LEU A O 1
ATOM 632 N N . PHE A 1 82 ? 23.640 -8.145 -17.273 1.00 91.44 82 PHE A N 1
ATOM 633 C CA . PHE A 1 82 ? 25.029 -7.744 -17.364 1.00 91.44 82 PHE A CA 1
ATOM 634 C C . PHE A 1 82 ? 25.183 -6.289 -16.935 1.00 91.44 82 PHE A C 1
ATOM 636 O O . PHE A 1 82 ? 24.544 -5.397 -17.490 1.00 91.44 82 PHE A O 1
ATOM 643 N N . ASN A 1 83 ? 26.070 -6.047 -15.971 1.00 89.94 83 ASN A N 1
ATOM 644 C CA . ASN A 1 83 ? 26.430 -4.693 -15.578 1.00 89.94 83 ASN A CA 1
ATOM 645 C C . ASN A 1 83 ? 27.238 -4.022 -16.693 1.00 89.94 83 ASN A C 1
ATOM 647 O O . ASN A 1 83 ? 28.278 -4.538 -17.110 1.00 89.94 83 ASN A O 1
ATOM 651 N N . ILE A 1 84 ? 26.772 -2.868 -17.164 1.00 90.00 84 ILE A N 1
ATOM 652 C CA . ILE A 1 84 ? 27.414 -2.137 -18.250 1.00 90.00 84 ILE A CA 1
ATOM 653 C C . ILE A 1 84 ? 28.362 -1.080 -17.666 1.00 90.00 84 ILE A C 1
ATOM 655 O O . ILE A 1 84 ? 27.901 -0.049 -17.166 1.00 90.00 84 ILE A O 1
ATOM 659 N N . PRO A 1 85 ? 29.692 -1.277 -17.756 1.00 85.38 85 PRO A N 1
ATOM 660 C CA . PRO A 1 85 ? 30.648 -0.333 -17.201 1.00 85.38 85 PRO A CA 1
ATOM 661 C C . PRO A 1 85 ? 30.662 0.974 -17.999 1.00 85.38 85 PRO A C 1
ATOM 663 O O . PRO A 1 85 ? 30.542 0.981 -19.227 1.00 85.38 85 PRO A O 1
ATOM 666 N N . GLU A 1 86 ? 30.867 2.083 -17.283 1.00 86.25 86 GLU A N 1
ATOM 667 C CA . GLU A 1 86 ? 31.083 3.425 -17.849 1.00 86.25 86 GLU A CA 1
ATOM 668 C C . GLU A 1 86 ? 29.951 3.947 -18.760 1.00 86.25 86 GLU A C 1
ATOM 670 O O . GLU A 1 86 ? 30.151 4.897 -19.527 1.00 86.25 86 GLU A O 1
ATOM 675 N N . ALA A 1 87 ? 28.756 3.363 -18.651 1.00 90.12 87 ALA A N 1
ATOM 676 C CA . ALA A 1 87 ? 27.538 3.844 -19.286 1.00 90.12 87 ALA A CA 1
ATOM 677 C C . ALA A 1 87 ? 26.635 4.555 -18.275 1.00 90.12 87 ALA A C 1
ATOM 679 O O . ALA A 1 87 ? 26.598 4.213 -17.094 1.00 90.12 87 ALA A O 1
ATOM 680 N N . GLU A 1 88 ? 25.878 5.533 -18.756 1.00 93.25 88 GLU A N 1
ATOM 681 C CA . GLU A 1 88 ? 24.799 6.166 -18.009 1.00 93.25 88 GLU A CA 1
ATOM 682 C C . GLU A 1 88 ? 23.465 5.723 -18.608 1.00 93.25 88 GLU A C 1
ATOM 684 O O . GLU A 1 88 ? 23.265 5.825 -19.822 1.00 93.25 88 GLU A O 1
ATOM 689 N N . LEU A 1 89 ? 22.559 5.226 -17.762 1.00 95.81 89 LEU A N 1
ATOM 690 C CA . LEU A 1 89 ? 21.185 4.952 -18.157 1.00 95.81 89 LEU A CA 1
ATOM 691 C C . LEU A 1 89 ? 20.298 6.128 -17.752 1.00 95.81 89 LEU A C 1
ATOM 693 O O . LEU A 1 89 ? 20.232 6.510 -16.583 1.00 95.81 89 LEU A O 1
ATOM 697 N N . GLN A 1 90 ? 19.585 6.680 -18.724 1.00 96.62 90 GLN A N 1
ATOM 698 C CA . GLN A 1 90 ? 18.589 7.721 -18.512 1.00 96.62 90 GLN A CA 1
ATOM 699 C C . GLN A 1 90 ? 17.204 7.206 -18.885 1.00 96.62 90 GLN A C 1
ATOM 701 O O . GLN A 1 90 ? 17.052 6.445 -19.838 1.00 96.62 90 GLN A O 1
ATOM 706 N N . ILE A 1 91 ? 16.186 7.676 -18.174 1.00 96.62 91 ILE A N 1
ATOM 707 C CA . ILE A 1 91 ? 14.790 7.542 -18.579 1.00 96.62 91 ILE A CA 1
ATOM 708 C C . ILE A 1 91 ? 14.247 8.918 -18.944 1.00 96.62 91 ILE A C 1
ATOM 710 O O . ILE A 1 91 ? 14.313 9.864 -18.156 1.00 96.62 91 ILE A O 1
ATOM 714 N N . ARG A 1 92 ? 13.670 9.021 -20.137 1.00 96.94 92 ARG A N 1
ATOM 715 C CA . ARG A 1 92 ? 12.807 10.124 -20.547 1.00 96.94 92 ARG A CA 1
ATOM 716 C C . ARG A 1 92 ? 11.365 9.674 -20.411 1.00 96.94 92 ARG A C 1
ATOM 718 O O . ARG A 1 92 ? 10.982 8.658 -20.975 1.00 96.94 92 ARG A O 1
ATOM 725 N N . MET A 1 93 ? 10.568 10.445 -19.690 1.00 95.38 93 MET A N 1
ATOM 726 C CA . MET A 1 93 ? 9.132 10.230 -19.566 1.00 95.38 93 MET A CA 1
ATOM 727 C C . MET A 1 93 ? 8.398 11.394 -20.196 1.00 95.38 93 MET A C 1
ATOM 729 O O . MET A 1 93 ? 8.713 12.548 -19.898 1.00 95.38 93 MET A O 1
ATOM 733 N N . LYS A 1 94 ? 7.408 11.091 -21.026 1.00 95.44 94 LYS A N 1
ATOM 734 C CA . LYS A 1 94 ? 6.568 12.077 -21.689 1.00 95.44 94 LYS A CA 1
ATOM 735 C C . LYS A 1 94 ? 5.120 11.893 -21.262 1.00 95.44 94 LYS A C 1
ATOM 737 O O . LYS A 1 94 ? 4.565 10.800 -21.369 1.00 95.44 94 LYS A O 1
ATOM 742 N N . ASP A 1 95 ? 4.525 12.966 -20.754 1.00 92.12 95 ASP A N 1
ATOM 743 C CA . ASP A 1 95 ? 3.109 12.980 -20.404 1.00 92.12 95 ASP A CA 1
ATOM 744 C C . ASP A 1 95 ? 2.218 13.177 -21.655 1.00 92.12 95 ASP A C 1
ATOM 746 O O . ASP A 1 95 ? 2.699 13.591 -22.717 1.00 92.12 95 ASP A O 1
ATOM 750 N N . PRO A 1 96 ? 0.896 12.945 -21.553 1.00 90.81 96 PRO A N 1
ATOM 751 C CA . PRO A 1 96 ? -0.030 13.168 -22.666 1.00 90.81 96 PRO A CA 1
ATOM 752 C C . PRO A 1 96 ? -0.125 14.626 -23.142 1.00 90.81 96 PRO A C 1
ATOM 754 O O . PRO A 1 96 ? -0.635 14.881 -24.232 1.00 90.81 96 PRO A O 1
ATOM 757 N N . ASN A 1 97 ? 0.342 15.590 -22.342 1.00 90.81 97 ASN A N 1
ATOM 758 C CA . ASN A 1 97 ? 0.392 17.005 -22.710 1.00 90.81 97 ASN A CA 1
ATOM 759 C C . ASN A 1 97 ? 1.696 17.367 -23.447 1.00 90.81 97 ASN A C 1
ATOM 761 O O . ASN A 1 97 ? 1.849 18.507 -23.887 1.00 90.81 97 ASN A O 1
ATOM 765 N N . GLY A 1 98 ? 2.626 16.417 -23.593 1.00 88.88 98 GLY A N 1
ATOM 766 C CA . GLY A 1 98 ? 3.928 16.599 -24.227 1.00 88.88 98 GLY A CA 1
ATOM 767 C C . GLY A 1 98 ? 5.020 17.153 -23.307 1.00 88.88 98 GLY A C 1
ATOM 768 O O . GLY A 1 98 ? 6.078 17.529 -23.805 1.00 88.88 98 GLY A O 1
ATOM 769 N N . ILE A 1 99 ? 4.791 17.221 -21.994 1.00 90.00 99 ILE A N 1
ATOM 770 C CA . ILE A 1 99 ? 5.810 17.584 -21.007 1.00 90.00 99 ILE A CA 1
ATOM 771 C C . ILE A 1 99 ? 6.759 16.401 -20.833 1.00 90.00 99 ILE A C 1
ATOM 773 O O . ILE A 1 99 ? 6.336 15.293 -20.505 1.00 90.00 99 ILE A O 1
ATOM 777 N N . GLU A 1 100 ? 8.052 16.660 -21.017 1.00 93.25 100 GLU A N 1
ATOM 778 C CA . GLU A 1 100 ? 9.108 15.663 -20.871 1.00 93.25 100 GLU A CA 1
ATOM 779 C C . GLU A 1 100 ? 9.898 15.876 -19.577 1.00 93.25 100 GLU A C 1
ATOM 781 O O . GLU A 1 100 ? 10.262 16.998 -19.222 1.00 93.25 100 GLU A O 1
ATOM 786 N N . THR A 1 101 ? 10.187 14.783 -18.876 1.00 92.62 101 THR A N 1
ATOM 787 C CA . THR A 1 101 ? 11.078 14.752 -17.711 1.00 92.62 101 THR A CA 1
ATOM 788 C C . THR A 1 101 ? 12.155 13.705 -17.942 1.00 92.62 101 THR A C 1
ATOM 790 O O . THR A 1 101 ? 11.849 12.594 -18.366 1.00 92.62 101 THR A O 1
ATOM 793 N N . ILE A 1 102 ? 13.408 14.050 -17.650 1.00 95.00 102 ILE A N 1
ATOM 794 C CA . ILE A 1 102 ? 14.550 13.140 -17.765 1.00 95.00 102 ILE A CA 1
ATOM 795 C C . ILE A 1 102 ? 15.105 12.874 -16.368 1.00 95.00 102 ILE A C 1
ATOM 797 O O . ILE A 1 102 ? 15.257 13.806 -15.576 1.00 95.00 102 ILE A O 1
ATOM 801 N N . GLN A 1 103 ? 15.390 11.612 -16.065 1.00 95.12 103 GLN A N 1
ATOM 802 C CA . GLN A 1 103 ? 16.029 1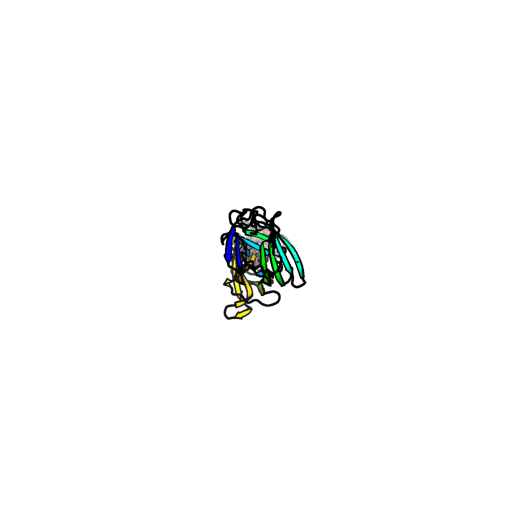1.182 -14.823 1.00 95.12 103 GLN A CA 1
ATOM 803 C C . GLN A 1 103 ? 17.154 10.194 -15.127 1.00 95.12 103 GLN A C 1
ATOM 805 O O . GLN A 1 103 ? 17.072 9.429 -16.085 1.00 95.12 103 GLN A O 1
ATOM 810 N N . ILE A 1 104 ? 18.194 10.207 -14.295 1.00 94.94 104 ILE A N 1
ATOM 811 C CA . ILE A 1 104 ? 19.294 9.241 -14.362 1.00 94.94 104 ILE A CA 1
ATOM 812 C C . ILE A 1 104 ? 18.941 8.057 -13.460 1.00 94.94 104 ILE A C 1
ATOM 814 O O . ILE A 1 104 ? 18.536 8.250 -12.311 1.00 94.94 104 ILE A O 1
ATOM 818 N N . MET A 1 105 ? 19.097 6.847 -13.986 1.00 95.06 105 MET A N 1
ATOM 819 C CA . MET A 1 105 ? 18.903 5.592 -13.264 1.00 95.06 105 MET A CA 1
ATOM 820 C C . MET A 1 105 ? 20.249 5.094 -12.724 1.00 95.06 105 MET A C 1
ATOM 822 O O . MET A 1 105 ? 21.298 5.387 -13.297 1.00 95.06 105 MET A O 1
ATOM 826 N N . ASN A 1 106 ? 20.235 4.368 -11.607 1.00 92.75 106 ASN A N 1
ATOM 827 C CA . ASN A 1 106 ? 21.454 3.957 -10.906 1.00 92.75 106 ASN A CA 1
ATOM 828 C C . ASN A 1 106 ? 21.440 2.466 -10.538 1.00 92.75 106 ASN A C 1
ATOM 830 O O . ASN A 1 106 ? 20.380 1.950 -10.209 1.00 92.75 106 ASN A O 1
ATOM 834 N N . ASP A 1 107 ? 22.612 1.834 -10.579 1.00 92.69 107 ASP A N 1
ATOM 835 C CA . ASP A 1 107 ? 22.891 0.428 -10.212 1.00 92.69 107 ASP A CA 1
ATOM 836 C C . ASP A 1 107 ? 23.981 0.417 -9.114 1.00 92.69 107 ASP A C 1
ATOM 838 O O . ASP A 1 107 ? 25.083 -0.109 -9.265 1.00 92.69 107 ASP A O 1
ATOM 842 N N . ALA A 1 108 ? 23.748 1.198 -8.056 1.00 89.38 108 ALA A N 1
ATOM 843 C CA . ALA A 1 108 ? 24.734 1.495 -7.011 1.00 89.38 108 ALA A CA 1
ATOM 844 C C . ALA A 1 108 ? 24.307 0.996 -5.618 1.00 89.38 108 ALA A C 1
ATOM 846 O O . ALA A 1 108 ? 24.886 1.398 -4.609 1.00 89.38 108 ALA A O 1
ATOM 847 N N . GLY A 1 109 ? 23.268 0.165 -5.535 1.00 87.88 109 GLY A N 1
ATOM 848 C CA . GLY A 1 109 ? 22.684 -0.329 -4.288 1.00 87.88 109 GLY A CA 1
ATOM 849 C C . GLY A 1 109 ? 22.067 0.772 -3.420 1.00 87.88 109 GLY A C 1
ATOM 850 O O . GLY A 1 109 ? 22.016 0.645 -2.194 1.00 87.88 109 GLY A O 1
ATOM 851 N N . ILE A 1 110 ? 21.668 1.900 -4.022 1.00 85.75 110 ILE A N 1
ATOM 852 C CA . ILE A 1 110 ? 21.104 3.066 -3.329 1.00 85.75 110 ILE A CA 1
ATOM 853 C C . ILE A 1 110 ? 19.822 3.563 -4.010 1.00 85.75 110 ILE A C 1
ATOM 855 O O . ILE A 1 110 ? 19.569 3.309 -5.183 1.00 85.75 110 ILE A O 1
ATOM 859 N N . LYS A 1 111 ? 19.012 4.341 -3.273 1.00 83.06 111 LYS A N 1
ATOM 860 C CA . LYS A 1 111 ? 17.791 5.009 -3.784 1.00 83.06 111 LYS A CA 1
ATOM 861 C C . LYS A 1 111 ? 16.833 4.063 -4.530 1.00 83.06 111 LYS A C 1
ATOM 863 O O . LYS A 1 111 ? 16.433 4.345 -5.657 1.00 83.06 111 LYS A O 1
ATOM 868 N N . GLY A 1 112 ? 16.503 2.948 -3.889 1.00 79.44 112 GLY A N 1
ATOM 869 C CA . GLY A 1 112 ? 15.581 1.948 -4.423 1.00 79.44 112 GLY A CA 1
ATOM 870 C C . GLY A 1 112 ? 16.274 0.785 -5.125 1.00 79.44 112 GLY A C 1
ATOM 871 O O . GLY A 1 112 ? 15.659 -0.266 -5.238 1.00 79.44 112 GLY A O 1
ATOM 872 N N . ASP A 1 113 ? 17.543 0.932 -5.518 1.00 88.44 113 ASP A N 1
ATOM 873 C CA . ASP A 1 113 ? 18.308 -0.176 -6.078 1.00 88.44 113 ASP A CA 1
ATOM 874 C C . ASP A 1 113 ? 18.671 -1.214 -5.003 1.00 88.44 113 ASP A C 1
ATOM 876 O O . ASP A 1 113 ? 19.196 -0.871 -3.938 1.00 88.44 113 ASP A O 1
ATOM 880 N N . VAL A 1 114 ? 18.360 -2.484 -5.271 1.00 88.00 114 VAL A N 1
ATOM 881 C CA . VAL A 1 114 ? 18.460 -3.570 -4.284 1.00 88.00 114 VAL A CA 1
ATOM 882 C C . VAL A 1 114 ? 19.897 -4.061 -4.142 1.00 88.00 114 VAL A C 1
ATOM 884 O O . VAL A 1 114 ? 20.317 -4.423 -3.036 1.00 88.00 114 VAL A O 1
ATOM 887 N N . LYS A 1 115 ? 20.650 -4.105 -5.244 1.00 91.00 115 LYS A N 1
ATOM 888 C CA . LYS A 1 115 ? 21.986 -4.687 -5.274 1.00 91.00 115 LYS A CA 1
ATOM 889 C C . LYS A 1 115 ? 22.849 -3.991 -6.316 1.00 91.00 115 LYS A C 1
ATOM 891 O O . LYS A 1 115 ? 22.593 -4.080 -7.498 1.00 91.00 115 LYS A O 1
ATOM 896 N N . GLU A 1 116 ? 23.956 -3.441 -5.840 1.00 92.44 116 GLU A N 1
ATOM 897 C CA . GLU A 1 116 ? 24.946 -2.776 -6.677 1.00 92.44 116 GLU A CA 1
ATOM 898 C C . GLU A 1 116 ? 25.576 -3.705 -7.736 1.00 92.44 116 GLU A C 1
ATOM 900 O O . GLU A 1 116 ? 26.003 -4.830 -7.431 1.00 92.44 116 GLU A O 1
ATOM 905 N N . ASN A 1 117 ? 25.759 -3.147 -8.936 1.00 90.75 117 ASN A N 1
ATOM 906 C CA . ASN A 1 117 ? 26.464 -3.716 -10.082 1.00 90.75 117 ASN A CA 1
ATOM 907 C C . ASN A 1 117 ? 25.874 -5.049 -10.569 1.00 90.75 117 ASN A C 1
ATOM 909 O O . ASN A 1 117 ? 26.626 -5.950 -10.967 1.00 90.75 117 ASN A O 1
ATOM 913 N N . ASP A 1 118 ? 24.552 -5.208 -10.522 1.00 91.94 118 ASP A N 1
ATOM 914 C CA . ASP A 1 118 ? 23.873 -6.415 -11.001 1.00 91.94 118 ASP A CA 1
ATOM 915 C C . ASP A 1 118 ? 23.251 -6.271 -12.403 1.00 91.94 118 ASP A C 1
ATOM 917 O O . ASP A 1 118 ? 22.751 -7.255 -12.960 1.00 91.94 118 ASP A O 1
ATOM 921 N N . GLY A 1 119 ? 23.376 -5.090 -13.016 1.00 92.06 119 GLY A N 1
ATOM 922 C CA . GLY A 1 119 ? 22.821 -4.776 -14.328 1.00 92.06 119 GLY A CA 1
ATOM 923 C C . GLY A 1 119 ? 21.352 -4.358 -14.287 1.00 92.06 119 GLY A C 1
ATOM 924 O O . GLY A 1 119 ? 20.753 -4.192 -15.355 1.00 92.06 119 GLY A O 1
ATOM 925 N N . ILE A 1 120 ? 20.766 -4.189 -13.097 1.00 95.31 120 ILE A N 1
ATOM 926 C CA . ILE A 1 120 ? 19.441 -3.611 -12.891 1.00 95.31 120 ILE A CA 1
ATOM 927 C C . ILE A 1 120 ? 19.615 -2.160 -12.463 1.00 95.31 120 ILE A C 1
ATOM 929 O O . ILE A 1 120 ? 20.125 -1.824 -11.403 1.00 95.31 120 ILE A O 1
ATOM 933 N N . TYR A 1 121 ? 19.150 -1.265 -13.316 1.00 95.50 121 TYR A N 1
ATOM 934 C CA . TYR A 1 121 ? 19.170 0.156 -13.041 1.00 95.50 121 TYR A CA 1
ATOM 935 C C . TYR A 1 121 ? 17.825 0.557 -12.457 1.00 95.50 121 TYR A C 1
ATOM 937 O O . TYR A 1 121 ? 16.775 0.216 -13.008 1.00 95.50 121 TYR A O 1
ATOM 945 N N . THR A 1 122 ? 17.863 1.346 -11.389 1.00 95.75 122 THR A N 1
ATOM 946 C CA . THR A 1 122 ? 16.670 1.752 -10.649 1.00 95.75 122 THR A CA 1
ATOM 947 C C . THR A 1 122 ? 16.561 3.270 -10.548 1.00 95.75 122 THR A C 1
ATOM 949 O O . THR A 1 122 ? 17.559 3.994 -10.422 1.00 95.75 122 THR A O 1
ATOM 952 N N . VAL A 1 123 ? 15.329 3.777 -10.594 1.00 94.88 123 VAL A N 1
ATOM 953 C CA . VAL A 1 123 ? 15.010 5.168 -10.263 1.00 94.88 123 VAL A CA 1
ATOM 954 C C . VAL A 1 123 ? 13.724 5.258 -9.452 1.00 94.88 123 VAL A C 1
ATOM 956 O O . VAL A 1 123 ? 12.705 4.660 -9.795 1.00 94.88 123 VAL A O 1
ATOM 959 N N . GLU A 1 124 ? 13.767 6.060 -8.391 1.00 93.19 124 GLU A N 1
ATOM 960 C CA . GLU A 1 124 ? 12.580 6.475 -7.652 1.00 93.19 124 GLU A CA 1
ATOM 961 C C . GLU A 1 124 ? 12.063 7.813 -8.177 1.00 93.19 124 GLU A C 1
ATOM 963 O O . GLU A 1 124 ? 12.761 8.832 -8.161 1.00 93.19 124 GLU A O 1
ATOM 968 N N . LEU A 1 125 ? 10.803 7.822 -8.587 1.00 91.00 125 LEU A N 1
ATOM 969 C CA . LEU A 1 125 ? 10.100 8.997 -9.067 1.00 91.00 125 LEU A CA 1
ATOM 970 C C . LEU A 1 125 ? 9.159 9.549 -7.988 1.00 91.00 125 LEU A C 1
ATOM 972 O O . LEU A 1 125 ? 8.611 8.791 -7.176 1.00 91.00 125 LEU A O 1
ATOM 976 N N . PRO A 1 126 ? 8.946 10.878 -7.966 1.00 89.94 126 PRO A N 1
ATOM 977 C CA . PRO A 1 126 ? 7.943 11.478 -7.100 1.00 89.94 126 PRO A CA 1
ATOM 978 C C . PRO A 1 126 ? 6.535 10.995 -7.467 1.00 89.94 126 PRO A C 1
ATOM 980 O O . PRO A 1 126 ? 6.282 10.534 -8.580 1.00 89.94 126 PRO A O 1
ATOM 983 N N . ALA A 1 127 ? 5.616 11.143 -6.516 1.00 91.88 127 ALA A N 1
ATOM 984 C CA . ALA A 1 127 ? 4.225 10.775 -6.706 1.00 91.88 127 ALA A CA 1
ATOM 985 C C . ALA A 1 127 ? 3.553 11.596 -7.815 1.00 91.88 127 ALA A C 1
ATOM 987 O O . ALA A 1 127 ? 3.777 12.803 -7.944 1.00 91.88 127 ALA A O 1
ATOM 988 N N . ILE A 1 128 ? 2.707 10.930 -8.603 1.00 92.44 128 ILE A N 1
ATOM 989 C CA . ILE A 1 128 ? 1.932 11.548 -9.680 1.00 92.44 128 ILE A CA 1
ATOM 990 C C . ILE A 1 128 ? 0.470 11.625 -9.241 1.00 92.44 128 ILE A C 1
ATOM 992 O O . ILE A 1 128 ? -0.193 10.611 -9.045 1.00 92.44 128 ILE A O 1
ATOM 996 N N . GLU A 1 129 ? -0.039 12.850 -9.108 1.00 91.81 129 GLU A N 1
ATOM 997 C CA . GLU A 1 129 ? -1.351 13.143 -8.502 1.00 91.81 129 GLU A CA 1
ATOM 998 C C . GLU A 1 129 ? -2.558 12.841 -9.403 1.00 91.81 129 GLU A C 1
ATOM 1000 O O . GLU A 1 129 ? -3.709 13.022 -9.004 1.00 91.81 129 GLU A O 1
ATOM 1005 N N . LYS A 1 130 ? -2.326 12.447 -10.657 1.00 91.94 130 LYS A N 1
ATOM 1006 C CA . LYS A 1 130 ? -3.388 12.213 -11.637 1.00 91.94 130 LYS A CA 1
ATOM 1007 C C . LYS A 1 130 ? -3.152 10.923 -12.398 1.00 91.94 130 LYS A C 1
ATOM 1009 O O . LYS A 1 130 ? -2.027 10.612 -12.777 1.00 91.94 130 LYS A O 1
ATOM 1014 N N . GLN A 1 131 ? -4.250 10.232 -12.685 1.00 94.19 131 GLN A N 1
ATOM 1015 C CA . GLN A 1 131 ? -4.265 9.109 -13.611 1.00 94.19 131 GLN A CA 1
ATOM 1016 C C . GLN A 1 131 ? -3.753 9.560 -14.985 1.00 94.19 131 GLN A C 1
ATOM 1018 O O . GLN A 1 131 ? -4.194 10.585 -15.513 1.00 94.19 131 GLN A O 1
ATOM 1023 N N . THR A 1 132 ? -2.810 8.811 -15.551 1.00 95.25 132 THR A N 1
ATOM 1024 C CA . THR A 1 132 ? -2.163 9.154 -16.822 1.00 95.25 132 THR A CA 1
ATOM 1025 C C . THR A 1 132 ? -1.468 7.940 -17.444 1.00 95.25 132 THR A C 1
ATOM 1027 O O . THR A 1 132 ? -1.233 6.934 -16.774 1.00 95.25 132 THR A O 1
ATOM 1030 N N . LEU A 1 133 ? -1.131 8.036 -18.728 1.00 95.94 133 LEU A N 1
ATOM 1031 C CA . LEU A 1 133 ? -0.246 7.108 -19.427 1.00 95.94 133 LEU A CA 1
ATOM 1032 C C . LEU A 1 133 ? 1.021 7.874 -19.803 1.00 95.94 133 LEU A C 1
ATOM 1034 O O . LEU A 1 133 ? 0.941 8.883 -20.500 1.00 95.94 133 LEU A O 1
ATOM 1038 N N . LEU A 1 134 ? 2.165 7.410 -19.315 1.00 95.25 134 LEU A N 1
ATOM 1039 C CA . LEU A 1 134 ? 3.471 7.974 -19.622 1.00 95.25 134 LEU A CA 1
ATOM 1040 C C . LEU A 1 134 ? 4.138 7.132 -20.701 1.00 95.25 134 LEU A C 1
ATOM 1042 O O . LEU A 1 134 ? 4.269 5.918 -20.544 1.00 95.25 134 LEU A O 1
ATOM 1046 N N . GLU A 1 135 ? 4.585 7.782 -21.768 1.00 96.94 135 GLU A N 1
ATOM 1047 C CA . GLU A 1 135 ? 5.508 7.174 -22.725 1.00 96.94 135 GLU A CA 1
ATOM 1048 C C . GLU A 1 135 ? 6.915 7.251 -22.133 1.00 96.94 135 GLU A C 1
ATOM 1050 O O . GLU A 1 135 ? 7.331 8.319 -21.671 1.00 96.94 135 GLU A O 1
ATOM 1055 N N . THR A 1 136 ? 7.638 6.132 -22.110 1.00 96.44 136 THR A N 1
ATOM 1056 C CA . THR A 1 136 ? 8.985 6.069 -21.544 1.00 96.44 136 THR A CA 1
ATOM 1057 C C . THR A 1 136 ? 10.000 5.650 -22.598 1.00 96.44 136 THR A C 1
ATOM 1059 O O . THR A 1 136 ? 9.791 4.701 -23.349 1.00 96.44 136 THR A O 1
ATOM 1062 N N . THR A 1 137 ? 11.120 6.363 -22.648 1.00 97.75 137 THR A N 1
ATOM 1063 C CA . THR A 1 137 ? 12.279 6.021 -23.474 1.00 97.75 137 THR A CA 1
ATOM 1064 C C . THR A 1 137 ? 13.480 5.886 -22.559 1.00 97.75 137 THR A C 1
ATOM 1066 O O . THR A 1 137 ? 13.881 6.845 -21.899 1.00 97.75 137 THR A O 1
ATOM 1069 N N . TYR A 1 138 ? 14.040 4.688 -22.513 1.00 97.25 138 TYR A N 1
ATOM 1070 C CA . TYR A 1 138 ? 15.259 4.377 -21.787 1.00 97.25 138 TYR A CA 1
ATOM 1071 C C . TYR A 1 138 ? 16.434 4.474 -22.743 1.00 97.25 138 TYR A C 1
ATOM 1073 O O . TYR A 1 138 ? 16.400 3.871 -23.813 1.00 97.25 138 TYR A O 1
ATOM 1081 N N . THR A 1 139 ? 17.461 5.222 -22.359 1.00 96.62 139 THR A N 1
ATOM 1082 C CA . THR A 1 139 ? 18.629 5.506 -23.191 1.00 96.62 139 THR A CA 1
ATOM 1083 C C . THR A 1 139 ? 19.883 5.158 -22.406 1.00 96.62 139 THR A C 1
ATOM 1085 O O . THR A 1 139 ? 20.197 5.820 -21.416 1.00 96.62 139 THR A O 1
ATOM 1088 N N . LEU A 1 140 ? 20.598 4.124 -22.843 1.00 95.12 140 LEU A N 1
ATOM 1089 C CA . LEU A 1 140 ? 21.904 3.748 -22.307 1.00 95.12 140 LEU A CA 1
ATOM 1090 C C . LEU A 1 140 ? 22.998 4.335 -23.198 1.00 95.12 140 LEU A C 1
ATOM 1092 O O . LEU A 1 140 ? 23.041 4.058 -24.400 1.00 95.12 140 LEU A O 1
ATOM 1096 N N . GLN A 1 141 ? 23.873 5.148 -22.610 1.00 92.44 141 GLN A N 1
ATOM 1097 C CA . GLN A 1 141 ? 24.820 5.968 -23.358 1.00 92.44 141 GLN A CA 1
ATOM 1098 C C . GLN A 1 141 ? 26.195 6.014 -22.680 1.00 92.44 141 GLN A C 1
ATOM 1100 O O . GLN A 1 141 ? 26.314 6.291 -21.489 1.00 92.44 141 GLN A O 1
ATOM 1105 N N . TRP A 1 142 ? 27.256 5.819 -23.465 1.00 90.50 142 TRP A N 1
ATOM 1106 C CA . TRP A 1 142 ? 28.644 6.025 -23.034 1.00 90.50 142 TRP A CA 1
ATOM 1107 C C . TRP A 1 142 ? 29.135 7.409 -23.444 1.00 90.50 142 TRP A C 1
ATOM 1109 O O . TRP A 1 142 ? 28.724 7.942 -24.474 1.00 90.50 142 TRP A O 1
ATOM 1119 N N . LYS A 1 143 ? 30.098 7.965 -22.703 1.00 84.81 143 LYS A N 1
ATOM 1120 C CA . LYS A 1 143 ? 30.683 9.284 -23.016 1.00 84.81 143 LYS A CA 1
ATOM 1121 C C . LYS A 1 143 ? 31.369 9.347 -24.386 1.00 84.81 143 LYS A C 1
ATOM 1123 O O . LYS A 1 143 ? 31.369 10.399 -25.014 1.00 84.81 143 LYS A O 1
ATOM 1128 N N . ASN A 1 144 ? 31.947 8.230 -24.830 1.00 80.69 144 ASN A N 1
ATOM 1129 C CA . ASN A 1 144 ? 32.800 8.165 -26.022 1.00 80.69 144 ASN A CA 1
ATOM 1130 C C . ASN A 1 144 ? 32.132 7.463 -27.217 1.00 80.69 144 ASN A C 1
ATOM 1132 O O . ASN A 1 144 ? 32.789 7.224 -28.227 1.00 80.69 144 ASN A O 1
ATOM 1136 N N . VAL A 1 145 ? 30.848 7.112 -27.111 1.00 79.81 145 VAL A N 1
ATOM 1137 C CA . VAL A 1 145 ? 30.098 6.416 -28.164 1.00 79.81 145 VAL A CA 1
ATOM 1138 C C . VAL A 1 145 ? 29.003 7.342 -28.680 1.00 79.81 145 VAL A C 1
ATOM 1140 O O . VAL A 1 145 ? 28.325 7.984 -27.893 1.00 79.81 145 VAL A O 1
ATOM 1143 N N . SER A 1 146 ? 28.810 7.444 -29.994 1.00 74.69 146 SER A N 1
ATOM 1144 C CA . SER A 1 146 ? 27.806 8.349 -30.579 1.00 74.69 146 SER A CA 1
ATOM 1145 C C . SER A 1 146 ? 26.400 7.753 -30.688 1.00 74.69 146 SER A C 1
ATOM 1147 O O . SER A 1 146 ? 25.455 8.497 -30.933 1.00 74.69 146 SER A O 1
ATOM 1149 N N . THR A 1 147 ? 26.261 6.432 -30.552 1.00 82.19 147 THR A N 1
ATOM 1150 C CA . THR A 1 147 ? 24.994 5.716 -30.758 1.00 82.19 147 THR A CA 1
ATOM 1151 C C . THR A 1 147 ? 24.522 5.102 -29.437 1.00 82.19 147 THR A C 1
ATOM 1153 O O . THR A 1 147 ? 25.203 4.205 -28.936 1.00 82.19 147 THR A O 1
ATOM 1156 N N . PRO A 1 148 ? 23.404 5.569 -28.855 1.00 89.81 148 PRO A N 1
ATOM 1157 C CA . PRO A 1 148 ? 22.843 4.973 -27.647 1.00 89.81 148 PRO A CA 1
ATOM 1158 C C . PRO A 1 148 ? 22.146 3.640 -27.932 1.00 89.81 148 PRO A C 1
ATOM 1160 O O . PRO A 1 148 ? 21.768 3.344 -29.067 1.00 89.81 148 PRO A O 1
ATOM 1163 N N . ILE A 1 149 ? 21.895 2.875 -26.869 1.00 91.94 149 ILE A N 1
ATOM 1164 C CA . ILE A 1 149 ? 20.871 1.824 -26.880 1.00 91.94 149 ILE A CA 1
ATOM 1165 C C . ILE A 1 149 ? 19.578 2.423 -26.354 1.00 91.94 149 ILE A C 1
ATOM 1167 O O . ILE A 1 149 ? 19.548 2.947 -25.241 1.00 91.94 149 ILE A O 1
ATOM 1171 N N . GLU A 1 150 ? 18.518 2.335 -27.152 1.00 94.12 150 GLU A N 1
ATOM 1172 C CA . GLU A 1 150 ? 17.203 2.856 -26.796 1.00 94.12 150 GLU A CA 1
ATOM 1173 C C . GLU A 1 150 ? 16.178 1.734 -26.645 1.00 94.12 150 GLU A C 1
ATOM 1175 O O . GLU A 1 150 ? 16.136 0.787 -27.432 1.00 94.12 150 GLU A O 1
ATOM 1180 N N . PHE A 1 151 ? 15.317 1.868 -25.641 1.00 95.88 151 PHE A N 1
ATOM 1181 C CA . PHE A 1 151 ? 14.163 1.004 -25.437 1.00 95.88 151 PHE A CA 1
ATOM 1182 C C . PHE A 1 151 ? 12.947 1.856 -25.095 1.00 95.88 151 PHE A C 1
ATOM 1184 O O . PHE A 1 151 ? 12.985 2.663 -24.169 1.00 95.88 151 PHE A O 1
ATOM 1191 N N . ASN A 1 152 ? 11.872 1.682 -25.861 1.00 96.88 152 ASN A N 1
ATOM 1192 C CA . ASN A 1 152 ? 10.621 2.402 -25.657 1.00 96.88 152 ASN A CA 1
ATOM 1193 C C . ASN A 1 152 ? 9.616 1.504 -24.940 1.00 96.88 152 ASN A C 1
ATOM 1195 O O . ASN A 1 152 ? 9.419 0.352 -25.329 1.00 96.88 152 ASN A O 1
ATOM 1199 N N . ASP A 1 153 ? 8.947 2.053 -23.935 1.00 96.06 153 ASP A N 1
ATOM 1200 C CA . ASP A 1 153 ? 7.895 1.387 -23.181 1.00 96.06 153 ASP A CA 1
ATOM 1201 C C . ASP A 1 153 ? 6.828 2.401 -22.739 1.00 96.06 153 ASP A C 1
ATOM 1203 O O . ASP A 1 153 ? 6.794 3.553 -23.182 1.00 96.06 153 ASP A O 1
ATOM 1207 N N . HIS A 1 154 ? 5.907 1.959 -21.890 1.00 95.06 154 HIS A N 1
ATOM 1208 C CA . HIS A 1 154 ? 4.911 2.814 -21.275 1.00 95.06 154 HIS A CA 1
ATOM 1209 C C . HIS A 1 154 ? 4.677 2.427 -19.819 1.00 95.06 154 HIS A C 1
ATOM 1211 O O . HIS A 1 154 ? 4.724 1.256 -19.440 1.00 95.06 154 HIS A O 1
ATOM 1217 N N . VAL A 1 155 ? 4.356 3.435 -19.015 1.00 95.00 155 VAL A N 1
ATOM 1218 C CA . VAL A 1 155 ? 3.987 3.280 -17.610 1.00 95.00 155 VAL A CA 1
ATOM 1219 C C . VAL A 1 155 ? 2.623 3.911 -17.390 1.00 95.00 155 VAL A C 1
ATOM 1221 O O . VAL A 1 155 ? 2.356 5.030 -17.828 1.00 95.00 155 VAL A O 1
ATOM 1224 N N . LYS A 1 156 ? 1.738 3.197 -16.701 1.00 95.50 156 LYS A N 1
ATOM 1225 C CA . LYS A 1 156 ? 0.374 3.646 -16.440 1.00 95.50 156 LYS A CA 1
ATOM 1226 C C . LYS A 1 156 ? 0.216 4.041 -14.978 1.00 95.50 156 LYS A C 1
ATOM 1228 O O . LYS A 1 156 ? 0.537 3.260 -14.092 1.00 95.50 156 LYS A O 1
ATOM 1233 N N . ILE A 1 157 ? -0.321 5.225 -14.720 1.00 95.38 157 ILE A N 1
ATOM 1234 C CA . ILE A 1 157 ? -0.691 5.669 -13.375 1.00 95.38 157 ILE A CA 1
ATOM 1235 C C . ILE A 1 157 ? -2.199 5.523 -13.245 1.00 95.38 157 ILE A C 1
ATOM 1237 O O . ILE A 1 157 ? -2.929 6.093 -14.054 1.00 95.38 157 ILE A O 1
ATOM 1241 N N . GLU A 1 158 ? -2.661 4.755 -12.264 1.00 94.81 158 GLU A N 1
ATOM 1242 C CA . GLU A 1 158 ? -4.064 4.371 -12.087 1.00 94.81 158 GLU A CA 1
ATOM 1243 C C . GLU A 1 158 ? -4.526 4.502 -10.638 1.00 94.81 158 GLU A C 1
ATOM 1245 O O . GLU A 1 158 ? -3.731 4.519 -9.700 1.00 94.81 158 GLU A O 1
ATOM 1250 N N . HIS A 1 159 ? -5.839 4.593 -10.442 1.00 93.56 159 HIS A N 1
ATOM 1251 C CA . HIS A 1 159 ? -6.408 4.555 -9.099 1.00 93.56 159 HIS A CA 1
ATOM 1252 C C . HIS A 1 159 ? -6.447 3.119 -8.571 1.00 93.56 159 HIS A C 1
ATOM 1254 O O . HIS A 1 159 ? -6.968 2.218 -9.230 1.00 93.56 159 HIS A O 1
ATOM 1260 N N . PHE A 1 160 ? -5.937 2.924 -7.357 1.00 93.81 160 PHE A N 1
ATOM 1261 C CA . PHE A 1 160 ? -5.970 1.644 -6.654 1.00 93.81 160 PHE A CA 1
ATOM 1262 C C . PHE A 1 160 ? -7.022 1.678 -5.539 1.00 93.81 160 PHE A C 1
ATOM 1264 O O . PHE A 1 160 ? -7.467 2.762 -5.148 1.00 93.81 160 PHE A O 1
ATOM 1271 N N . PRO A 1 161 ? -7.471 0.510 -5.049 1.00 93.81 161 PRO A N 1
ATOM 1272 C CA . PRO A 1 161 ? -8.393 0.442 -3.932 1.00 93.81 161 PRO A CA 1
ATOM 1273 C C . PRO A 1 161 ? -7.787 1.010 -2.662 1.00 93.81 161 PRO A C 1
ATOM 1275 O O . PRO A 1 161 ? -6.722 0.590 -2.215 1.00 93.81 161 PRO A O 1
ATOM 1278 N N . GLU A 1 162 ? -8.531 1.907 -2.040 1.00 93.50 162 GLU A N 1
ATOM 1279 C CA . GLU A 1 162 ? -8.225 2.441 -0.725 1.00 93.50 162 GLU A CA 1
ATOM 1280 C C . GLU A 1 162 ? -9.332 2.094 0.269 1.00 93.50 162 GLU A C 1
ATOM 1282 O O . GLU A 1 162 ? -10.498 1.887 -0.093 1.00 93.50 162 GLU A O 1
ATOM 1287 N N . ILE A 1 163 ? -8.948 2.041 1.542 1.00 95.12 163 ILE A N 1
ATOM 1288 C CA . ILE A 1 163 ? -9.871 1.914 2.665 1.00 95.12 163 ILE A CA 1
ATOM 1289 C C . ILE A 1 163 ? -10.120 3.308 3.225 1.00 95.12 163 ILE A C 1
ATOM 1291 O O . ILE A 1 163 ? -9.186 4.057 3.487 1.00 95.12 163 ILE A O 1
ATOM 1295 N N . VAL A 1 164 ? -11.388 3.651 3.430 1.00 94.69 164 VAL A N 1
ATOM 1296 C CA . VAL A 1 164 ? -11.801 4.915 4.036 1.00 94.69 164 VAL A CA 1
ATOM 1297 C C . VAL A 1 164 ? -12.692 4.628 5.228 1.00 94.69 164 VAL A C 1
ATOM 1299 O O . VAL A 1 164 ? -13.777 4.064 5.093 1.00 94.69 164 VAL A O 1
ATOM 1302 N N . VAL A 1 165 ? -12.250 5.047 6.410 1.00 94.50 165 VAL A N 1
ATOM 1303 C CA . VAL A 1 165 ? -13.055 4.958 7.631 1.00 94.50 165 VAL A CA 1
ATOM 1304 C C . VAL A 1 165 ? -14.150 6.020 7.579 1.00 94.50 165 VAL A C 1
ATOM 1306 O O . VAL A 1 165 ? -13.869 7.209 7.445 1.00 94.50 165 VAL A O 1
ATOM 1309 N N . THR A 1 166 ? -15.409 5.596 7.666 1.00 93.56 166 THR A N 1
ATOM 1310 C CA . THR A 1 166 ? -16.574 6.487 7.541 1.00 93.56 166 THR A CA 1
ATOM 1311 C C . THR A 1 166 ? -17.190 6.849 8.882 1.00 93.56 166 THR A C 1
ATOM 1313 O O . THR A 1 166 ? -17.801 7.907 9.016 1.00 93.56 166 THR A O 1
ATOM 1316 N N . GLU A 1 167 ? -17.041 5.990 9.888 1.00 93.06 167 GLU A N 1
ATOM 1317 C CA . GLU A 1 167 ? -17.573 6.230 11.224 1.00 93.06 167 GLU A CA 1
ATOM 1318 C C . GLU A 1 167 ? -16.671 5.574 12.269 1.00 93.06 167 GLU A C 1
ATOM 1320 O O . GLU A 1 167 ? -16.262 4.427 12.102 1.00 93.06 167 GLU A O 1
ATOM 1325 N N . ILE A 1 168 ? -16.415 6.279 13.372 1.00 93.19 168 ILE A N 1
ATOM 1326 C CA . ILE A 1 168 ? -15.749 5.741 14.561 1.00 93.19 168 ILE A CA 1
ATOM 1327 C C . ILE A 1 168 ? -16.619 6.068 15.774 1.00 93.19 168 ILE A C 1
ATOM 1329 O O . ILE A 1 168 ? -17.068 7.201 15.954 1.00 93.19 168 ILE A O 1
ATOM 1333 N N . LYS A 1 169 ? -16.871 5.062 16.607 1.00 90.25 169 LYS A N 1
ATOM 1334 C CA . LYS A 1 169 ? -17.644 5.149 17.845 1.00 90.25 169 LYS A CA 1
ATOM 1335 C C . LYS A 1 169 ? -16.803 4.647 18.999 1.00 90.25 169 LYS A C 1
ATOM 1337 O O . LYS A 1 169 ? -16.217 3.574 18.924 1.00 90.25 169 LYS A O 1
ATOM 1342 N N . ASN A 1 170 ? -16.834 5.394 20.096 1.00 87.50 170 ASN A N 1
ATOM 1343 C CA . ASN A 1 170 ? -16.241 4.944 21.346 1.00 87.50 170 ASN A CA 1
ATOM 1344 C C . ASN A 1 170 ? -16.963 3.702 21.868 1.00 87.50 170 ASN A C 1
ATOM 1346 O O . ASN A 1 170 ? -18.196 3.615 21.834 1.00 87.50 170 ASN A O 1
ATOM 1350 N N . TYR A 1 171 ? -16.193 2.777 22.425 1.00 84.31 171 TYR A N 1
ATOM 1351 C CA . TYR A 1 171 ? -16.729 1.593 23.062 1.00 84.31 171 TYR A CA 1
ATOM 1352 C C . TYR A 1 171 ? -17.405 1.977 24.383 1.00 84.31 171 TYR A C 1
ATOM 1354 O O . TYR A 1 171 ? -16.786 2.531 25.298 1.00 84.31 171 TYR A O 1
ATOM 1362 N N . ILE A 1 172 ? -18.697 1.657 24.488 1.00 80.50 172 ILE A N 1
ATOM 1363 C CA . ILE A 1 172 ? -19.508 1.865 25.688 1.00 80.50 172 ILE A CA 1
ATOM 1364 C C . ILE A 1 172 ? -20.253 0.561 25.986 1.00 80.50 172 ILE A C 1
ATOM 1366 O O . ILE A 1 172 ? -21.263 0.247 25.353 1.00 80.50 172 ILE A O 1
ATOM 1370 N N . GLY A 1 173 ? -19.758 -0.201 26.957 1.00 76.75 173 GLY A N 1
ATOM 1371 C CA . GLY A 1 173 ? -20.323 -1.501 27.315 1.00 76.75 173 GLY A CA 1
ATOM 1372 C C . GLY A 1 173 ? -19.573 -2.176 28.456 1.00 76.75 173 GLY A C 1
ATOM 1373 O O . GLY A 1 173 ? -18.568 -1.660 28.949 1.00 76.75 173 GLY A O 1
ATOM 1374 N N . LYS A 1 174 ? -20.072 -3.336 28.887 1.00 77.75 174 LYS A N 1
ATOM 1375 C CA . LYS A 1 174 ? -19.377 -4.191 29.865 1.00 77.75 174 LYS A CA 1
ATOM 1376 C C . LYS A 1 174 ? -18.334 -5.073 29.166 1.00 77.75 174 LYS A C 1
ATOM 1378 O O . LYS A 1 174 ? -18.490 -5.351 27.977 1.00 77.75 174 LYS A O 1
ATOM 1383 N N . PRO A 1 175 ? -17.313 -5.583 29.873 1.00 82.69 175 PRO A N 1
ATOM 1384 C CA . PRO A 1 175 ? -16.535 -6.713 29.372 1.00 82.69 175 PRO A CA 1
ATOM 1385 C C . PRO A 1 175 ? -17.458 -7.888 29.013 1.00 82.69 175 PRO A C 1
ATOM 1387 O O . PRO A 1 175 ? -18.428 -8.167 29.719 1.00 82.69 175 PRO A O 1
ATOM 1390 N N . GLY A 1 176 ? -17.173 -8.552 27.899 1.00 84.50 176 GLY A N 1
ATOM 1391 C CA . GLY A 1 176 ? -17.961 -9.642 27.328 1.00 84.50 176 GLY A CA 1
ATOM 1392 C C . GLY A 1 176 ? -19.104 -9.199 26.411 1.00 84.50 176 GLY A C 1
ATOM 1393 O O . GLY A 1 176 ? -19.708 -10.053 25.760 1.00 84.50 176 GLY A O 1
ATOM 1394 N N . GLU A 1 177 ? -19.393 -7.901 26.318 1.00 86.94 177 GLU A N 1
ATOM 1395 C CA . GLU A 1 177 ? -20.402 -7.353 25.411 1.00 86.94 177 GLU A CA 1
ATOM 1396 C C . GLU A 1 177 ? -19.765 -6.980 24.065 1.00 86.94 177 GLU A C 1
ATOM 1398 O O . GLU A 1 177 ? -18.708 -6.362 24.020 1.00 86.94 177 GLU A O 1
ATOM 1403 N N . GLU A 1 178 ? -20.385 -7.380 22.955 1.00 91.75 178 GLU A N 1
ATOM 1404 C CA . GLU A 1 178 ? -19.935 -6.972 21.621 1.00 91.75 178 GLU A CA 1
ATOM 1405 C C . GLU A 1 178 ? -20.628 -5.662 21.222 1.00 91.75 178 GLU A C 1
ATOM 1407 O O . GLU A 1 178 ? -21.847 -5.523 21.376 1.00 91.75 178 GLU A O 1
ATOM 1412 N N . LYS A 1 179 ? -19.863 -4.693 20.709 1.00 91.31 179 LYS A N 1
ATOM 1413 C CA . LYS A 1 179 ? -20.381 -3.403 20.231 1.00 91.31 179 LYS A CA 1
ATOM 1414 C C . LYS A 1 179 ? -19.783 -3.014 18.891 1.00 91.31 179 LYS A C 1
ATOM 1416 O O . LYS A 1 179 ? -18.618 -3.287 18.623 1.00 91.31 179 LYS A O 1
ATOM 1421 N N . LEU A 1 180 ? -20.590 -2.325 18.086 1.00 92.81 180 LEU A N 1
ATOM 1422 C CA . LEU A 1 180 ? -20.144 -1.645 16.874 1.00 92.81 180 LEU A CA 1
ATOM 1423 C C . LEU A 1 180 ? -19.279 -0.441 17.263 1.00 92.81 180 LEU A C 1
ATOM 1425 O O . LEU A 1 180 ? -19.760 0.452 17.963 1.00 92.81 180 LEU A O 1
ATOM 1429 N N . VAL A 1 181 ? -18.039 -0.415 16.786 1.00 92.50 181 VAL A N 1
ATOM 1430 C CA . VAL A 1 181 ? -17.064 0.651 17.076 1.00 92.50 181 VAL A CA 1
ATOM 1431 C C . VAL A 1 181 ? -16.660 1.444 15.840 1.00 92.50 181 VAL A C 1
ATOM 1433 O O . VAL A 1 181 ? -16.063 2.506 15.965 1.00 92.50 181 VAL A O 1
ATOM 1436 N N . GLY A 1 182 ? -16.995 0.980 14.639 1.00 93.38 182 GLY A N 1
ATOM 1437 C CA . GLY A 1 182 ? -16.721 1.757 13.442 1.00 93.38 182 GLY A CA 1
ATOM 1438 C C . GLY A 1 182 ? -17.225 1.117 12.166 1.00 93.38 182 GLY A C 1
ATOM 1439 O O . GLY A 1 182 ? -17.581 -0.062 12.141 1.00 93.38 182 GLY A O 1
ATOM 1440 N N . ASN A 1 183 ? -17.232 1.919 11.111 1.00 95.75 183 ASN A N 1
ATOM 1441 C CA . ASN A 1 183 ? -17.516 1.492 9.752 1.00 95.75 183 ASN A CA 1
ATOM 1442 C C . ASN A 1 183 ? -16.397 1.986 8.841 1.00 95.75 183 ASN A C 1
ATOM 1444 O O . ASN A 1 183 ? -15.877 3.090 9.021 1.00 95.75 183 ASN A O 1
ATOM 1448 N N . PHE A 1 184 ? -16.077 1.196 7.829 1.00 95.81 184 PHE A N 1
ATOM 1449 C CA . PHE A 1 184 ? -15.201 1.623 6.751 1.00 95.81 184 PHE A CA 1
ATOM 1450 C C . PHE A 1 184 ? -15.734 1.132 5.414 1.00 95.81 184 PHE A C 1
ATOM 1452 O O . PHE A 1 184 ? -16.533 0.193 5.332 1.00 95.81 184 PHE A O 1
ATOM 1459 N N . GLU A 1 185 ? -15.307 1.811 4.364 1.00 95.50 185 GLU A N 1
ATOM 1460 C CA . GLU A 1 185 ? -15.669 1.510 2.993 1.00 95.50 185 GLU A CA 1
ATOM 1461 C C . GLU A 1 185 ? -14.408 1.330 2.155 1.00 95.50 185 GLU A C 1
ATOM 1463 O O . GLU A 1 185 ? -13.350 1.870 2.468 1.00 95.50 185 GLU A O 1
ATOM 1468 N N . THR A 1 186 ? -14.532 0.549 1.093 1.00 95.19 186 THR A N 1
ATOM 1469 C CA . THR A 1 186 ? -13.477 0.307 0.108 1.00 95.19 186 THR A CA 1
ATOM 1470 C C . THR A 1 186 ? -13.909 0.930 -1.204 1.00 95.19 186 THR A C 1
ATOM 1472 O O . THR A 1 186 ? -15.064 0.798 -1.628 1.00 95.19 186 THR A O 1
ATOM 1475 N N . LYS A 1 187 ? -13.009 1.690 -1.822 1.00 93.94 187 LYS A N 1
ATOM 1476 C CA . LYS A 1 187 ? -13.321 2.454 -3.029 1.00 93.94 187 LYS A CA 1
ATOM 1477 C C . LYS A 1 187 ? -12.099 2.589 -3.926 1.00 93.94 187 LYS A C 1
ATOM 1479 O O . LYS A 1 187 ? -10.972 2.575 -3.448 1.00 93.94 187 LYS A O 1
ATOM 1484 N N . ILE A 1 188 ? -12.345 2.756 -5.220 1.00 92.88 188 ILE A N 1
ATOM 1485 C CA . ILE A 1 188 ? -11.354 3.225 -6.189 1.00 92.88 188 ILE A CA 1
ATOM 1486 C C . ILE A 1 188 ? -11.763 4.646 -6.557 1.00 92.88 188 ILE A C 1
ATOM 1488 O O . ILE A 1 188 ? -12.829 4.858 -7.144 1.00 92.88 188 ILE A O 1
ATOM 1492 N N . SER A 1 189 ? -10.926 5.627 -6.212 1.00 88.38 189 SER A N 1
ATOM 1493 C CA . SER A 1 189 ? -11.229 7.049 -6.414 1.00 88.38 189 SER A CA 1
ATOM 1494 C C . SER A 1 189 ? -12.555 7.450 -5.736 1.00 88.38 189 SER A C 1
ATOM 1496 O O . SER A 1 189 ? -12.631 7.572 -4.512 1.00 88.38 189 SER A O 1
ATOM 1498 N N . THR A 1 190 ? -13.626 7.632 -6.509 1.00 88.12 190 THR A N 1
ATOM 1499 C CA . THR A 1 190 ? -14.960 8.015 -6.016 1.00 88.12 190 THR A CA 1
ATOM 1500 C C . THR A 1 190 ? -15.980 6.876 -6.043 1.00 88.12 190 THR A C 1
ATOM 1502 O O . THR A 1 190 ? -17.083 7.042 -5.523 1.00 88.12 190 THR A O 1
ATOM 1505 N N . TYR A 1 191 ? -15.628 5.716 -6.603 1.00 90.62 191 TYR A N 1
ATOM 1506 C CA . TYR A 1 191 ? -16.557 4.606 -6.805 1.00 90.62 191 TYR A CA 1
ATOM 1507 C C . TYR A 1 191 ? -16.360 3.494 -5.769 1.00 90.62 191 TYR A C 1
ATOM 1509 O O . TYR A 1 191 ? -15.220 3.106 -5.509 1.00 90.62 191 TYR A O 1
ATOM 1517 N N . PRO A 1 192 ? -17.451 2.929 -5.216 1.00 92.62 192 PRO A N 1
ATOM 1518 C CA . PRO A 1 192 ? -17.401 1.712 -4.412 1.00 92.62 192 PRO A CA 1
ATOM 1519 C C . PRO A 1 192 ? -16.613 0.592 -5.090 1.00 92.62 192 PRO A C 1
ATOM 1521 O O . PRO A 1 192 ? -16.860 0.287 -6.257 1.00 92.62 192 PRO A O 1
ATOM 1524 N N . TYR A 1 193 ? -15.712 -0.048 -4.350 1.00 93.12 193 TYR A N 1
ATOM 1525 C CA . TYR A 1 193 ? -14.924 -1.171 -4.845 1.00 93.12 193 TYR A CA 1
ATOM 1526 C C . TYR A 1 193 ? -15.212 -2.419 -4.004 1.00 93.12 193 TYR A C 1
ATOM 1528 O O . TYR A 1 193 ? -14.775 -2.484 -2.861 1.00 93.12 193 TYR A O 1
ATOM 1536 N N . PRO A 1 194 ? -15.988 -3.393 -4.514 1.00 93.50 194 PRO A N 1
ATOM 1537 C CA . PRO A 1 194 ? -16.346 -4.581 -3.749 1.00 93.50 194 PRO A CA 1
ATOM 1538 C C . PRO A 1 194 ? -15.148 -5.523 -3.583 1.00 93.50 194 PRO A C 1
ATOM 1540 O O . PRO A 1 194 ? -14.594 -5.991 -4.579 1.00 93.50 194 PRO A O 1
ATOM 1543 N N . ILE A 1 195 ? -14.828 -5.874 -2.339 1.00 93.81 195 ILE A N 1
ATOM 1544 C CA . ILE A 1 195 ? -13.761 -6.818 -1.979 1.00 93.81 195 ILE A CA 1
ATOM 1545 C C . ILE A 1 195 ? -14.309 -7.954 -1.112 1.00 93.81 195 ILE A C 1
ATOM 1547 O O . ILE A 1 195 ? -15.387 -7.832 -0.518 1.00 93.81 195 ILE A O 1
ATOM 1551 N N . SER A 1 196 ? -13.582 -9.063 -1.040 1.00 92.38 196 SER A N 1
ATOM 1552 C CA . SER A 1 196 ? -13.876 -10.134 -0.089 1.00 92.38 196 SER A CA 1
ATOM 1553 C C . SER A 1 196 ? -13.192 -9.882 1.261 1.00 92.38 196 SER A C 1
ATOM 1555 O O . SER A 1 196 ? -12.294 -9.048 1.382 1.00 92.38 196 SER A O 1
ATOM 1557 N N . ILE A 1 197 ? -13.638 -10.573 2.315 1.00 91.06 197 ILE A N 1
ATOM 1558 C CA . ILE A 1 197 ? -13.068 -10.386 3.659 1.00 91.06 197 ILE A CA 1
ATOM 1559 C C . ILE A 1 197 ? -11.623 -10.903 3.738 1.00 91.06 197 ILE A C 1
ATOM 1561 O O . ILE A 1 197 ? -10.835 -10.408 4.534 1.00 91.06 197 ILE A O 1
ATOM 1565 N N . GLU A 1 198 ? -11.267 -11.874 2.897 1.00 92.62 198 GLU A N 1
ATOM 1566 C CA . GLU A 1 198 ? -9.928 -12.460 2.812 1.00 92.62 198 GLU A CA 1
ATOM 1567 C C . GLU A 1 198 ? -8.902 -11.499 2.195 1.00 92.62 198 GLU A C 1
ATOM 1569 O O . GLU A 1 198 ? -7.707 -11.657 2.421 1.00 92.62 198 GLU A O 1
ATOM 1574 N N . GLU A 1 199 ? -9.364 -10.494 1.447 1.00 93.75 199 GLU A N 1
ATOM 1575 C CA . GLU A 1 199 ? -8.529 -9.428 0.879 1.00 93.75 199 GLU A CA 1
ATOM 1576 C C . GLU A 1 199 ? -8.233 -8.312 1.898 1.00 93.75 199 GLU A C 1
ATOM 1578 O O . GLU A 1 199 ? -7.544 -7.343 1.579 1.00 93.75 199 GLU A O 1
ATOM 1583 N N . LEU A 1 200 ? -8.755 -8.420 3.126 1.00 94.00 200 LEU A N 1
ATOM 1584 C CA . LEU A 1 200 ? -8.454 -7.507 4.223 1.00 94.00 200 LEU A CA 1
ATOM 1585 C C . LEU A 1 200 ? -7.366 -8.081 5.124 1.00 94.00 200 LEU A C 1
ATOM 1587 O O . LEU A 1 200 ? -7.494 -9.160 5.698 1.00 94.00 200 LEU A O 1
ATOM 1591 N N . GLU A 1 201 ? -6.329 -7.286 5.339 1.00 93.75 201 GLU A N 1
ATOM 1592 C CA . GLU A 1 201 ? -5.298 -7.548 6.328 1.00 93.75 201 GLU A CA 1
ATOM 1593 C C . GLU A 1 201 ? -5.492 -6.611 7.523 1.00 93.75 201 GLU A C 1
ATOM 1595 O O . GLU A 1 201 ? -5.517 -5.385 7.375 1.00 93.75 201 GLU A O 1
ATOM 1600 N N . ILE A 1 202 ? -5.639 -7.199 8.711 1.00 90.88 202 ILE A N 1
ATOM 1601 C CA . ILE A 1 202 ? -5.917 -6.482 9.957 1.00 90.88 202 ILE A CA 1
ATOM 1602 C C . ILE A 1 202 ? -4.749 -6.695 10.910 1.00 90.88 202 ILE A C 1
ATOM 1604 O O . ILE A 1 202 ? -4.429 -7.829 11.272 1.00 90.88 202 ILE A O 1
ATOM 1608 N N . SER A 1 203 ? -4.152 -5.602 11.367 1.00 89.56 203 SER A N 1
ATOM 1609 C CA . SER A 1 203 ? -3.154 -5.609 12.428 1.00 89.56 203 SER A CA 1
ATOM 1610 C C . SER A 1 203 ? -3.685 -4.894 13.669 1.00 89.56 203 SER A C 1
ATOM 1612 O O . SER A 1 203 ? -4.435 -3.919 13.598 1.00 89.56 203 SER A O 1
ATOM 1614 N N . VAL A 1 204 ? -3.320 -5.422 14.834 1.00 87.56 204 VAL A N 1
ATOM 1615 C CA . VAL A 1 204 ? -3.682 -4.865 16.140 1.00 87.56 204 VAL A CA 1
ATOM 1616 C C . VAL A 1 204 ? -2.414 -4.282 16.747 1.00 87.56 204 VAL A C 1
ATOM 1618 O O . VAL A 1 204 ? -1.457 -5.028 16.947 1.00 87.56 204 VAL A O 1
ATOM 1621 N N . GLU A 1 205 ? -2.386 -2.971 17.002 1.00 74.31 205 GLU A N 1
ATOM 1622 C CA . GLU A 1 205 ? -1.164 -2.299 17.476 1.00 74.31 205 GLU A CA 1
ATOM 1623 C C . GLU A 1 205 ? -0.819 -2.684 18.924 1.00 74.31 205 GLU A C 1
ATOM 1625 O O . GLU A 1 205 ? 0.349 -2.910 19.228 1.00 74.31 205 GLU A O 1
ATOM 1630 N N . GLU A 1 206 ? -1.815 -2.846 19.804 1.00 67.88 206 GLU A N 1
ATOM 1631 C CA . GLU A 1 206 ? -1.598 -3.185 21.217 1.00 67.88 206 GLU A CA 1
ATOM 1632 C C . GLU A 1 206 ? -2.669 -4.152 21.754 1.00 67.88 206 GLU A C 1
ATOM 1634 O O . GLU A 1 206 ? -3.835 -4.122 21.363 1.00 67.88 206 GLU A O 1
ATOM 1639 N N . ASP A 1 207 ? -2.269 -5.025 22.686 1.00 66.94 207 ASP A N 1
ATOM 1640 C CA . ASP A 1 207 ? -3.183 -5.778 23.554 1.00 66.94 207 ASP A CA 1
ATOM 1641 C C . ASP A 1 207 ? -4.240 -6.670 22.871 1.00 66.94 207 ASP A C 1
ATOM 1643 O O . ASP A 1 207 ? -5.339 -6.879 23.392 1.00 66.94 207 ASP A O 1
ATOM 1647 N N . ALA A 1 208 ? -3.878 -7.336 21.770 1.00 67.69 208 ALA A N 1
ATOM 1648 C CA . ALA A 1 208 ? -4.745 -8.303 21.076 1.00 67.69 208 ALA A CA 1
ATOM 1649 C C . ALA A 1 208 ? -5.319 -9.429 21.973 1.00 67.69 208 ALA A C 1
ATOM 1651 O O . ALA A 1 208 ? -6.271 -10.105 21.598 1.00 67.69 208 ALA A O 1
ATOM 1652 N N . LYS A 1 209 ? -4.759 -9.648 23.173 1.00 79.62 209 LYS A N 1
ATOM 1653 C CA . LYS A 1 209 ? -5.265 -10.617 24.162 1.00 79.62 209 LYS A CA 1
ATOM 1654 C C . LYS A 1 209 ? -6.410 -10.079 25.030 1.00 79.62 209 LYS A C 1
ATOM 1656 O O . LYS A 1 209 ? -7.045 -10.866 25.727 1.00 79.62 209 LYS A O 1
ATOM 1661 N N . LYS A 1 210 ? -6.658 -8.764 25.048 1.00 83.94 210 LYS A N 1
ATOM 1662 C CA . LYS A 1 210 ? -7.658 -8.123 25.921 1.00 83.94 210 LYS A CA 1
ATOM 1663 C C . LYS A 1 210 ? -9.048 -8.039 25.291 1.00 83.94 210 LYS A C 1
ATOM 1665 O O . LYS A 1 210 ? -10.011 -7.777 26.012 1.00 83.94 210 LYS A O 1
ATOM 1670 N N . PHE A 1 211 ? -9.184 -8.251 23.985 1.00 87.25 211 PHE A N 1
ATOM 1671 C CA . PHE A 1 211 ? -10.452 -8.146 23.267 1.00 87.25 211 PHE A CA 1
ATOM 1672 C C . PHE A 1 211 ? -10.469 -9.044 22.026 1.00 87.25 211 PHE A C 1
ATOM 1674 O O . PHE A 1 211 ? -9.429 -9.409 21.492 1.00 87.25 211 PHE A O 1
ATOM 1681 N N . HIS A 1 212 ? -11.664 -9.383 21.555 1.00 90.56 212 HIS A N 1
ATOM 1682 C CA . HIS A 1 212 ? -11.877 -9.945 20.225 1.00 90.56 212 HIS A CA 1
ATOM 1683 C C . HIS A 1 212 ? -12.454 -8.870 19.308 1.00 90.56 212 HIS A C 1
ATOM 1685 O O . HIS A 1 212 ? -13.216 -8.014 19.763 1.00 90.56 212 HIS A O 1
ATOM 1691 N N . TYR A 1 213 ? -12.127 -8.934 18.022 1.00 91.69 213 TYR A N 1
ATOM 1692 C CA . TYR A 1 213 ? -12.754 -8.114 16.993 1.00 91.69 213 TYR A CA 1
ATOM 1693 C C . TYR A 1 213 ? -13.440 -9.004 15.956 1.00 91.69 213 TYR A C 1
ATOM 1695 O O . TYR A 1 213 ? -13.064 -10.159 15.757 1.00 91.69 213 TYR A O 1
ATOM 1703 N N . ARG A 1 214 ? -14.461 -8.459 15.300 1.00 92.81 214 ARG A N 1
ATOM 1704 C CA . ARG A 1 214 ? -15.176 -9.107 14.202 1.00 92.81 214 ARG A CA 1
ATOM 1705 C C . ARG A 1 214 ? -15.510 -8.061 13.154 1.00 92.81 214 ARG A C 1
ATOM 1707 O O . ARG A 1 214 ? -16.043 -7.005 13.488 1.00 92.81 214 ARG A O 1
ATOM 1714 N N . ILE A 1 215 ? -15.210 -8.363 11.897 1.00 93.62 215 ILE A N 1
ATOM 1715 C CA . ILE A 1 215 ? -15.611 -7.531 10.766 1.00 93.62 215 ILE A CA 1
ATOM 1716 C C . ILE A 1 215 ? -16.799 -8.191 10.078 1.00 93.62 215 ILE A C 1
ATOM 1718 O O . ILE A 1 215 ? -16.801 -9.397 9.844 1.00 93.62 215 ILE A O 1
ATOM 1722 N N . GLU A 1 216 ? -17.823 -7.398 9.786 1.00 93.12 216 GLU A N 1
ATOM 1723 C CA . GLU A 1 216 ? -19.040 -7.851 9.123 1.00 93.12 216 GLU A CA 1
ATOM 1724 C C . GLU A 1 216 ? -19.269 -7.061 7.826 1.00 93.12 216 GLU A C 1
ATOM 1726 O O . GLU A 1 216 ? -19.293 -5.825 7.865 1.00 93.12 216 GLU A O 1
ATOM 1731 N N . PRO A 1 217 ? -19.459 -7.735 6.678 1.00 93.25 217 PRO A N 1
ATOM 1732 C CA . PRO A 1 217 ? -19.839 -7.072 5.438 1.00 93.25 217 PRO A CA 1
ATOM 1733 C C . PRO A 1 217 ? -21.286 -6.562 5.524 1.00 93.25 217 PRO A C 1
ATOM 1735 O O . PRO A 1 217 ? -22.185 -7.281 5.953 1.00 93.25 217 PRO A O 1
ATOM 1738 N N . ALA A 1 218 ? -21.531 -5.322 5.094 1.00 87.50 218 ALA A N 1
ATOM 1739 C CA . ALA A 1 218 ? -22.862 -4.701 5.122 1.00 87.50 218 ALA A CA 1
ATOM 1740 C C . ALA A 1 218 ? -23.366 -4.258 3.737 1.00 87.50 218 ALA A C 1
ATOM 1742 O O . ALA A 1 218 ? -24.567 -4.291 3.483 1.00 87.50 218 ALA A O 1
ATOM 1743 N N . GLY A 1 219 ? -22.468 -3.830 2.846 1.00 77.38 219 GLY A N 1
ATOM 1744 C CA . GLY A 1 219 ? -22.791 -3.382 1.485 1.00 77.38 219 GLY A CA 1
ATOM 1745 C C . GLY A 1 219 ? -22.447 -4.450 0.455 1.00 77.38 219 GLY A C 1
ATOM 1746 O O . GLY A 1 219 ? -21.481 -4.278 -0.281 1.00 77.38 219 GLY A O 1
ATOM 1747 N N . ILE A 1 220 ? -23.172 -5.568 0.462 1.00 77.00 220 ILE A N 1
ATOM 1748 C CA . ILE A 1 220 ? -22.912 -6.727 -0.405 1.00 77.00 220 ILE A CA 1
ATOM 1749 C C . ILE A 1 220 ? -23.411 -6.420 -1.823 1.00 77.00 220 ILE A C 1
ATOM 1751 O O . ILE A 1 220 ? -24.573 -6.061 -2.000 1.00 77.00 220 ILE A O 1
ATOM 1755 N N . ILE A 1 221 ? -22.533 -6.547 -2.818 1.00 75.88 221 ILE A N 1
ATOM 1756 C CA . ILE A 1 221 ? -22.866 -6.346 -4.243 1.00 75.88 221 ILE A CA 1
ATOM 1757 C C . ILE A 1 221 ? -22.898 -7.687 -4.989 1.00 75.88 221 ILE A C 1
ATOM 1759 O O . ILE A 1 221 ? -23.697 -7.863 -5.903 1.00 75.88 221 ILE A O 1
ATOM 1763 N N . ASP A 1 222 ? -22.071 -8.640 -4.563 1.00 72.50 222 ASP A N 1
ATOM 1764 C CA . ASP A 1 222 ? -22.013 -10.011 -5.072 1.00 72.50 222 ASP A CA 1
ATOM 1765 C C . ASP A 1 222 ? -21.887 -10.968 -3.879 1.00 72.50 222 ASP A C 1
ATOM 1767 O O . ASP A 1 222 ? -21.455 -10.559 -2.805 1.00 72.50 222 ASP A O 1
ATOM 1771 N N . THR A 1 223 ? -22.258 -12.230 -4.067 1.00 73.69 223 THR A N 1
ATOM 1772 C CA . THR A 1 223 ? -22.413 -13.305 -3.076 1.00 73.69 223 THR A CA 1
ATOM 1773 C C . THR A 1 223 ? -21.392 -13.268 -1.928 1.00 73.69 223 THR A C 1
ATOM 1775 O O . THR A 1 223 ? -21.789 -13.429 -0.778 1.00 73.69 223 THR A O 1
ATOM 1778 N N . ASN A 1 224 ? -20.113 -12.978 -2.220 1.00 83.62 224 ASN A N 1
ATOM 1779 C CA . ASN A 1 224 ? -19.025 -12.882 -1.234 1.00 83.62 224 ASN A CA 1
ATOM 1780 C C . ASN A 1 224 ? -18.237 -11.553 -1.271 1.00 83.62 224 ASN A C 1
ATOM 1782 O O . ASN A 1 224 ? -17.164 -11.468 -0.676 1.00 83.62 224 ASN A O 1
ATOM 1786 N N . LYS A 1 225 ? -18.722 -10.521 -1.974 1.00 91.00 225 LYS A N 1
ATOM 1787 C CA . LYS A 1 225 ? -18.028 -9.229 -2.087 1.00 91.00 225 LYS A CA 1
ATOM 1788 C C . LYS A 1 225 ? -18.860 -8.087 -1.534 1.00 91.00 225 LYS A C 1
ATOM 1790 O O . LYS A 1 225 ? -20.016 -7.886 -1.919 1.00 91.00 225 LYS A O 1
ATOM 1795 N N . ALA A 1 226 ? -18.235 -7.292 -0.678 1.00 93.75 226 ALA A N 1
ATOM 1796 C CA . ALA A 1 226 ? -18.824 -6.102 -0.098 1.00 93.75 226 ALA A 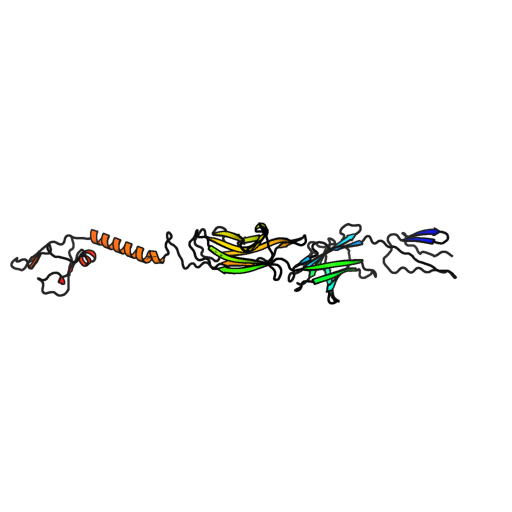CA 1
ATOM 1797 C C . ALA A 1 226 ? -17.875 -4.917 -0.225 1.00 93.75 226 ALA A C 1
ATOM 1799 O O . ALA A 1 226 ? -16.662 -5.074 -0.256 1.00 93.75 226 ALA A O 1
ATOM 1800 N N . TYR A 1 227 ? -18.441 -3.717 -0.286 1.00 94.25 227 TYR A N 1
ATOM 1801 C CA . TYR A 1 227 ? -17.652 -2.484 -0.270 1.00 94.25 227 TYR A CA 1
ATOM 1802 C C . TYR A 1 227 ? -17.779 -1.725 1.053 1.00 94.25 227 TYR A C 1
ATOM 1804 O O . TYR A 1 227 ? -17.000 -0.813 1.304 1.00 94.25 227 TYR A O 1
ATOM 1812 N N . LYS A 1 228 ? -18.749 -2.092 1.905 1.00 95.38 228 LYS A N 1
ATOM 1813 C CA . LYS A 1 228 ? -18.934 -1.532 3.252 1.00 95.38 228 LYS A CA 1
ATOM 1814 C C . LYS A 1 228 ? -18.758 -2.602 4.308 1.00 95.38 228 LYS A C 1
ATOM 1816 O O . LYS A 1 228 ? -19.368 -3.671 4.204 1.00 95.38 228 LYS A O 1
ATOM 1821 N N . PHE A 1 229 ? -18.044 -2.246 5.364 1.00 95.31 229 PHE A N 1
ATOM 1822 C CA . PHE A 1 229 ? -17.701 -3.133 6.460 1.00 95.31 229 PHE A CA 1
ATOM 1823 C C . PHE A 1 229 ? -17.972 -2.464 7.802 1.00 95.31 229 PHE A C 1
ATOM 1825 O O . PHE A 1 229 ? -17.798 -1.256 7.973 1.00 95.31 229 PHE A O 1
ATOM 1832 N N . ARG A 1 230 ? -18.412 -3.274 8.760 1.00 95.31 230 ARG A N 1
ATOM 1833 C CA . ARG A 1 230 ? -18.675 -2.884 10.143 1.00 95.31 230 ARG A CA 1
ATOM 1834 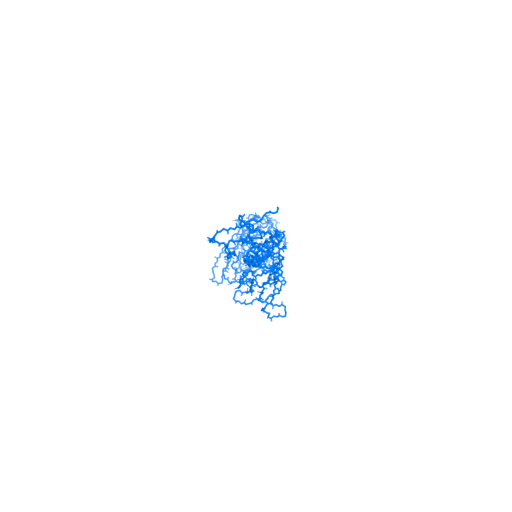C C . ARG A 1 230 ? -17.682 -3.575 11.053 1.00 95.31 230 ARG A C 1
ATOM 1836 O O . ARG A 1 230 ? -17.482 -4.781 10.934 1.00 95.31 230 ARG A O 1
ATOM 1843 N N . VAL A 1 231 ? -17.102 -2.824 11.977 1.00 94.94 231 VAL A N 1
ATOM 1844 C CA . VAL A 1 231 ? -16.135 -3.328 12.949 1.00 94.94 231 VAL A CA 1
ATOM 1845 C C . VAL A 1 231 ? -16.798 -3.430 14.308 1.00 94.94 231 VAL A C 1
ATOM 1847 O O . VAL A 1 231 ? -17.260 -2.439 14.879 1.00 94.94 231 VAL A O 1
ATOM 1850 N N . PHE A 1 232 ? -16.819 -4.647 14.830 1.00 93.56 232 PHE A N 1
ATOM 1851 C CA . PHE A 1 232 ? -17.302 -4.970 16.156 1.00 93.56 232 PHE A CA 1
ATOM 1852 C C . PHE A 1 232 ? -16.138 -5.336 17.063 1.00 93.56 232 PHE A C 1
ATOM 1854 O O . PHE A 1 232 ? -15.199 -6.012 16.647 1.00 93.56 232 PHE A O 1
ATOM 1861 N N . ILE A 1 233 ? -16.226 -4.915 18.320 1.00 91.62 233 ILE A N 1
ATOM 1862 C CA . ILE A 1 233 ? -15.255 -5.244 19.357 1.00 91.62 233 ILE A CA 1
ATOM 1863 C C . ILE A 1 233 ? -15.983 -5.822 20.560 1.00 91.62 233 ILE A C 1
ATOM 1865 O O . ILE A 1 233 ? -17.024 -5.314 20.984 1.00 91.62 233 ILE A O 1
ATOM 1869 N N . LYS A 1 234 ? -15.394 -6.876 21.124 1.00 91.00 234 LYS A N 1
ATOM 1870 C CA . LYS A 1 234 ? -15.818 -7.546 22.348 1.00 91.00 234 LYS A CA 1
ATOM 1871 C C . LYS A 1 234 ? -14.642 -7.616 23.328 1.00 91.00 234 LYS A C 1
ATOM 1873 O O . LYS A 1 234 ? -13.810 -8.519 23.217 1.00 91.00 234 LYS A O 1
ATOM 1878 N N . PRO A 1 235 ? -14.553 -6.699 24.300 1.00 88.19 235 PRO A N 1
ATOM 1879 C CA . PRO A 1 235 ? -13.524 -6.745 25.331 1.00 88.19 235 PRO A CA 1
ATOM 1880 C C . PRO A 1 235 ? -13.677 -7.985 26.210 1.00 88.19 235 PRO A C 1
ATOM 1882 O O . PRO A 1 235 ? -14.788 -8.329 26.602 1.00 88.19 235 PRO A O 1
ATOM 1885 N N . LEU A 1 236 ? -12.580 -8.654 26.546 1.00 86.25 236 LEU A N 1
ATOM 1886 C CA . LEU A 1 236 ? -12.555 -9.779 27.488 1.00 86.25 236 LEU A CA 1
ATOM 1887 C C . LEU A 1 236 ? -12.379 -9.298 28.931 1.00 86.25 236 LEU A C 1
ATOM 1889 O O . LEU A 1 236 ? -12.897 -9.913 29.861 1.00 86.25 236 LEU A O 1
ATOM 1893 N N . ILE A 1 237 ? -11.680 -8.177 29.105 1.00 81.81 237 ILE A N 1
ATOM 1894 C CA . ILE A 1 237 ? -11.469 -7.510 30.389 1.00 81.81 237 ILE A CA 1
ATOM 1895 C C . ILE A 1 237 ? -11.901 -6.046 30.312 1.00 81.81 237 ILE A C 1
ATOM 1897 O O . ILE A 1 237 ? -12.196 -5.525 29.235 1.00 81.81 237 ILE A O 1
ATOM 1901 N N . GLN A 1 238 ? -11.962 -5.380 31.466 1.00 78.06 238 GLN A N 1
ATOM 1902 C CA . GLN A 1 238 ? -12.154 -3.935 31.503 1.00 78.06 238 GLN A CA 1
ATOM 1903 C C . GLN A 1 238 ? -10.948 -3.274 30.839 1.00 78.06 238 GLN A C 1
ATOM 1905 O O . GLN A 1 238 ? -9.819 -3.461 31.284 1.00 78.06 238 GLN A O 1
ATOM 1910 N N . LEU A 1 239 ? -11.205 -2.531 29.769 1.00 74.31 239 LEU A N 1
ATOM 1911 C CA . LEU A 1 239 ? -10.163 -1.811 29.062 1.00 74.31 239 LEU A CA 1
ATOM 1912 C C . LEU A 1 239 ? -9.879 -0.489 29.778 1.00 74.31 239 LEU A C 1
ATOM 1914 O O . LEU A 1 239 ? -10.788 0.195 30.257 1.00 74.31 239 LEU A O 1
ATOM 1918 N N . ASP A 1 240 ? -8.602 -0.166 29.855 1.00 74.06 240 ASP A N 1
ATOM 1919 C CA . ASP A 1 240 ? -8.029 1.041 30.442 1.00 74.06 240 ASP A CA 1
ATOM 1920 C C . ASP A 1 240 ? -7.357 1.936 29.391 1.00 74.06 240 ASP A C 1
ATOM 1922 O O . ASP A 1 240 ? -7.010 3.078 29.685 1.00 74.06 240 ASP A O 1
ATOM 1926 N N . GLN A 1 241 ? -7.221 1.430 28.164 1.00 76.44 241 GLN A N 1
ATOM 1927 C CA . GLN A 1 241 ? -6.580 2.084 27.029 1.00 76.44 241 GLN A CA 1
ATOM 1928 C C . GLN A 1 241 ? -7.469 2.006 25.786 1.00 76.44 241 GLN A C 1
ATOM 1930 O O . GLN A 1 241 ? -8.363 1.159 25.693 1.00 76.44 241 GLN A O 1
ATOM 1935 N N . ASN A 1 242 ? -7.228 2.911 24.838 1.00 83.69 242 ASN A N 1
ATOM 1936 C CA . ASN A 1 242 ? -7.916 2.918 23.551 1.00 83.69 242 ASN A CA 1
ATOM 1937 C C . ASN A 1 242 ? -7.533 1.678 22.743 1.00 83.69 242 ASN A C 1
ATOM 1939 O O . ASN A 1 242 ? -6.421 1.172 22.857 1.00 83.69 242 ASN A O 1
ATOM 1943 N N . ILE A 1 243 ? -8.447 1.212 21.897 1.00 84.50 243 ILE A N 1
ATOM 1944 C CA . ILE A 1 243 ? -8.146 0.123 20.969 1.00 84.50 243 ILE A CA 1
ATOM 1945 C C . ILE A 1 243 ? -7.866 0.719 19.600 1.00 84.50 243 ILE A C 1
ATOM 1947 O O . ILE A 1 243 ? -8.726 1.415 19.060 1.00 84.50 243 ILE A O 1
ATOM 1951 N N . SER A 1 244 ? -6.699 0.399 19.045 1.00 88.38 244 SER A N 1
ATOM 1952 C CA . SER A 1 244 ? -6.299 0.744 17.681 1.00 88.38 244 SER A CA 1
ATOM 1953 C C . SER A 1 244 ? -6.276 -0.512 16.809 1.00 88.38 244 SER A C 1
ATOM 1955 O O . SER A 1 244 ? -5.538 -1.466 17.079 1.00 88.38 244 SER A O 1
ATOM 1957 N N . LEU A 1 245 ? -7.112 -0.521 15.770 1.00 90.62 245 LEU A N 1
ATOM 1958 C CA . LEU A 1 245 ? -7.109 -1.523 14.707 1.00 90.62 245 LEU A CA 1
ATOM 1959 C C . LEU A 1 245 ? -6.629 -0.864 13.419 1.00 90.62 245 LEU A C 1
ATOM 1961 O O . LEU A 1 245 ? -7.199 0.137 12.993 1.00 90.62 245 LEU A O 1
ATOM 1965 N N . SER A 1 246 ? -5.619 -1.439 12.779 1.00 92.62 246 SER A N 1
ATOM 1966 C CA . SER A 1 246 ? -5.171 -1.017 11.455 1.00 92.62 246 SER A CA 1
ATOM 1967 C C . SER A 1 246 ? -5.709 -1.988 10.415 1.00 92.62 246 SER A C 1
ATOM 1969 O O . SER A 1 246 ? -5.485 -3.193 10.509 1.00 92.62 246 SER A O 1
ATOM 1971 N N . VAL A 1 247 ? -6.440 -1.467 9.434 1.00 93.88 247 VAL A N 1
ATOM 1972 C CA . VAL A 1 247 ? -7.026 -2.256 8.347 1.00 93.88 247 VAL A CA 1
ATOM 1973 C C . VAL A 1 247 ? -6.390 -1.823 7.034 1.00 93.88 247 VAL A C 1
ATOM 1975 O O . VAL A 1 247 ? -6.355 -0.636 6.717 1.00 93.88 247 VAL A O 1
ATOM 1978 N N . SER A 1 248 ? -5.897 -2.785 6.265 1.00 94.62 248 SER A N 1
ATOM 1979 C CA . SER A 1 248 ? -5.328 -2.574 4.932 1.00 94.62 248 SER A CA 1
ATOM 1980 C C . SER A 1 248 ? -5.931 -3.562 3.944 1.00 94.62 248 SER A C 1
ATOM 1982 O O . SER A 1 248 ? -6.319 -4.666 4.319 1.00 94.62 248 SER A O 1
ATOM 1984 N N . TYR A 1 249 ? -6.033 -3.157 2.685 1.00 93.88 249 TYR A N 1
ATOM 1985 C CA . TYR A 1 249 ? -6.383 -4.050 1.591 1.00 93.88 249 TYR A CA 1
ATOM 1986 C C . TYR A 1 249 ? -5.112 -4.727 1.085 1.00 93.88 249 TYR A C 1
ATOM 1988 O O . TYR A 1 249 ? -4.101 -4.050 0.912 1.00 93.88 249 TYR A O 1
ATOM 1996 N N . ASN A 1 250 ? -5.155 -6.035 0.853 1.00 95.12 250 ASN A N 1
ATOM 1997 C CA . ASN A 1 250 ? -4.021 -6.816 0.380 1.00 95.12 250 ASN A CA 1
ATOM 1998 C C . ASN A 1 250 ? -4.495 -7.881 -0.619 1.00 95.12 250 ASN A C 1
ATOM 2000 O O . ASN A 1 250 ? -5.054 -8.906 -0.235 1.00 95.12 250 ASN A O 1
ATOM 2004 N N . SER A 1 251 ? -4.291 -7.629 -1.912 1.00 93.25 251 SER A N 1
ATOM 2005 C CA . SER A 1 251 ? -4.700 -8.546 -2.983 1.00 93.25 251 SER A CA 1
ATOM 2006 C C . SER A 1 251 ? -3.936 -8.254 -4.275 1.00 93.25 251 SER A C 1
ATOM 2008 O O . SER A 1 251 ? -3.163 -7.297 -4.376 1.00 93.25 251 SER A O 1
ATOM 2010 N N . LYS A 1 252 ? -4.157 -9.092 -5.286 1.00 91.25 252 LYS A N 1
ATOM 2011 C CA . LYS A 1 252 ? -3.542 -8.961 -6.604 1.00 91.25 252 LYS A CA 1
ATOM 2012 C C . LYS A 1 252 ? -4.386 -8.038 -7.489 1.00 91.25 252 LYS A C 1
ATOM 2014 O O . LYS A 1 252 ? -5.555 -8.313 -7.746 1.00 91.25 252 LYS A O 1
ATOM 2019 N N . ILE A 1 253 ? -3.788 -6.957 -7.984 1.00 88.06 253 ILE A N 1
ATOM 2020 C CA . ILE A 1 253 ? -4.409 -5.962 -8.871 1.00 88.06 253 ILE A CA 1
ATOM 2021 C C . ILE A 1 253 ? -3.477 -5.708 -10.047 1.00 88.06 253 ILE A C 1
ATOM 2023 O O . ILE A 1 253 ? -2.287 -5.554 -9.833 1.00 88.06 253 ILE A O 1
ATOM 2027 N N . PHE A 1 254 ? -3.996 -5.640 -11.278 1.00 86.06 254 PHE A N 1
ATOM 2028 C CA . PHE A 1 254 ? -3.179 -5.445 -12.493 1.00 86.06 254 PHE A CA 1
ATOM 2029 C C . PHE A 1 254 ? -1.954 -6.376 -12.548 1.00 86.06 254 PHE A C 1
ATOM 2031 O O . PHE A 1 254 ? -0.845 -5.964 -12.866 1.00 86.06 254 PHE A O 1
ATOM 2038 N N . ASP A 1 255 ? -2.167 -7.631 -12.163 1.00 83.31 255 ASP A N 1
ATOM 2039 C CA . ASP A 1 255 ? -1.151 -8.676 -12.077 1.00 83.31 255 ASP A CA 1
ATOM 2040 C C . ASP A 1 255 ? -0.001 -8.488 -11.075 1.00 83.31 255 ASP A C 1
ATOM 2042 O O . ASP A 1 255 ? 0.876 -9.348 -10.988 1.00 83.31 255 ASP A O 1
ATOM 2046 N N . GLN A 1 256 ? -0.071 -7.470 -10.222 1.00 86.31 256 GLN A N 1
ATOM 2047 C CA . GLN A 1 256 ? 0.879 -7.230 -9.136 1.00 86.31 256 GLN A CA 1
ATOM 2048 C C . GLN A 1 256 ? 0.224 -7.385 -7.764 1.00 86.31 256 GLN A C 1
ATOM 2050 O O . GLN A 1 256 ? -0.972 -7.142 -7.591 1.00 86.31 256 GLN A O 1
ATOM 2055 N N . GLN A 1 257 ? 1.015 -7.785 -6.769 1.00 90.81 257 GLN A N 1
ATOM 2056 C CA . GLN A 1 257 ? 0.570 -7.742 -5.382 1.00 90.81 257 GLN A CA 1
ATOM 2057 C C . GLN A 1 257 ? 0.494 -6.280 -4.937 1.00 90.81 257 GLN A C 1
ATOM 2059 O O . GLN A 1 257 ? 1.482 -5.558 -5.043 1.00 90.81 257 GLN A O 1
ATOM 2064 N N . TYR A 1 258 ? -0.657 -5.853 -4.427 1.00 91.69 258 TYR A N 1
ATOM 2065 C CA . TYR A 1 258 ? -0.845 -4.507 -3.903 1.00 91.69 258 TYR A CA 1
ATOM 2066 C C . TYR A 1 258 ? -1.322 -4.561 -2.459 1.00 91.69 258 TYR A C 1
ATOM 2068 O O . TYR A 1 258 ? -2.246 -5.307 -2.123 1.00 91.69 258 TYR A O 1
ATOM 2076 N N . LYS A 1 259 ? -0.708 -3.720 -1.625 1.00 93.06 259 LYS A N 1
ATOM 2077 C CA . LYS A 1 259 ? -1.133 -3.476 -0.254 1.00 93.06 259 LYS A CA 1
ATOM 2078 C C . LYS A 1 259 ? -1.424 -1.992 -0.076 1.00 93.06 259 LYS A C 1
ATOM 2080 O O . LYS A 1 259 ? -0.536 -1.170 -0.277 1.00 93.06 259 LYS A O 1
ATOM 2085 N N . SER A 1 260 ? -2.653 -1.661 0.311 1.00 92.50 260 SER A N 1
ATOM 2086 C CA . SER A 1 260 ? -3.041 -0.273 0.556 1.00 92.50 260 SER A CA 1
ATOM 2087 C C . SER A 1 260 ? -2.389 0.267 1.825 1.00 92.50 260 SER A C 1
ATOM 2089 O O . SER A 1 260 ? -2.059 -0.485 2.750 1.00 92.50 260 SER A O 1
ATOM 2091 N N . GLN A 1 261 ? -2.310 1.595 1.926 1.00 90.44 261 GLN A N 1
ATOM 2092 C CA . GLN A 1 261 ? -1.959 2.249 3.184 1.00 90.44 261 GLN A CA 1
ATOM 2093 C C . GLN A 1 261 ? -2.936 1.826 4.300 1.00 90.44 261 GLN A C 1
ATOM 2095 O O . GLN A 1 261 ? -4.148 1.731 4.053 1.00 90.44 261 GLN A O 1
ATOM 2100 N N . PRO A 1 262 ? -2.438 1.533 5.516 1.00 92.25 262 PRO A N 1
ATOM 2101 C CA . PRO A 1 262 ? -3.281 1.093 6.614 1.00 92.25 262 PRO A CA 1
ATOM 2102 C C . PRO A 1 262 ? -4.152 2.245 7.118 1.00 92.25 262 PRO A C 1
ATOM 2104 O O . PRO A 1 262 ? -3.669 3.323 7.460 1.00 92.25 262 PRO A O 1
ATOM 2107 N N . SER A 1 263 ? -5.451 1.987 7.210 1.00 92.12 263 SER A N 1
ATOM 2108 C CA . SER A 1 263 ? -6.423 2.880 7.830 1.00 92.12 263 SER A CA 1
ATOM 2109 C C . SER A 1 263 ? -6.615 2.521 9.298 1.00 92.12 263 SER A C 1
ATOM 2111 O O . SER A 1 263 ? -6.952 1.380 9.622 1.00 92.12 263 SER A O 1
ATOM 2113 N N . LYS A 1 264 ? -6.430 3.501 10.187 1.00 91.31 264 LYS A N 1
ATOM 2114 C CA . LYS A 1 264 ? -6.581 3.319 11.635 1.00 91.31 264 LYS A CA 1
ATOM 2115 C C . LYS A 1 264 ? -8.023 3.526 12.089 1.00 91.31 264 LYS A C 1
ATOM 2117 O O . LYS A 1 264 ? -8.654 4.531 11.768 1.00 91.31 264 LYS A O 1
ATOM 2122 N N . ILE A 1 265 ? -8.519 2.587 12.885 1.00 88.50 265 ILE A N 1
ATOM 2123 C CA . ILE A 1 265 ? -9.794 2.649 13.598 1.00 88.50 265 ILE A CA 1
ATOM 2124 C C . ILE A 1 265 ? -9.464 2.645 15.088 1.00 88.50 265 ILE A C 1
ATOM 2126 O O . ILE A 1 265 ? -9.233 1.595 15.689 1.00 88.50 265 ILE A O 1
ATOM 2130 N N . GLU A 1 266 ? -9.426 3.841 15.670 1.00 86.81 266 GLU A N 1
ATOM 2131 C CA . GLU A 1 266 ? -9.124 4.053 17.083 1.00 86.81 266 GLU A CA 1
ATOM 2132 C C . GLU A 1 266 ? -10.407 4.328 17.864 1.00 86.81 266 GLU A C 1
ATOM 2134 O O . GLU A 1 266 ? -11.029 5.379 17.719 1.00 86.81 266 GLU A O 1
ATOM 2139 N N . THR A 1 267 ? -10.815 3.391 18.716 1.00 82.31 267 THR A N 1
ATOM 2140 C CA . THR A 1 267 ? -11.957 3.593 19.613 1.00 82.31 267 THR A CA 1
ATOM 2141 C C . THR A 1 267 ? -11.483 3.937 21.016 1.00 82.31 267 THR A C 1
ATOM 2143 O O . THR A 1 267 ? -10.761 3.169 21.658 1.00 82.31 267 THR A O 1
ATOM 2146 N N . GLY A 1 268 ? -11.983 5.055 21.541 1.00 77.38 268 GLY A N 1
ATOM 2147 C CA . GLY A 1 268 ? -11.829 5.394 22.944 1.00 77.38 268 GLY A CA 1
ATOM 2148 C C . GLY A 1 268 ? -12.590 4.425 23.843 1.00 77.38 268 GLY A C 1
ATOM 2149 O O . GLY A 1 268 ? -13.700 3.992 23.513 1.00 77.38 268 GLY A O 1
ATOM 2150 N N . VAL A 1 269 ? -12.018 4.110 25.003 1.00 71.94 269 VAL A N 1
ATOM 2151 C CA . VAL A 1 269 ? -12.724 3.365 26.050 1.00 71.94 269 VAL A CA 1
ATOM 2152 C C . VAL A 1 269 ? -13.202 4.344 27.106 1.00 71.94 269 VAL A C 1
ATOM 2154 O O . VAL A 1 269 ? -12.411 4.975 27.804 1.00 71.94 269 VAL A O 1
ATOM 2157 N N . ASN A 1 270 ? -14.520 4.465 27.259 1.00 65.56 270 ASN A N 1
ATOM 2158 C CA . ASN A 1 270 ? -15.076 5.296 28.320 1.00 65.56 270 ASN A CA 1
ATOM 2159 C C . ASN A 1 270 ? -15.033 4.542 29.663 1.00 65.56 270 ASN A C 1
ATOM 2161 O O . ASN A 1 270 ? -15.981 3.848 30.042 1.00 65.56 270 ASN A O 1
ATOM 2165 N N . SER A 1 271 ? -13.913 4.683 30.377 1.00 56.91 271 SER A N 1
ATOM 2166 C CA . SER A 1 271 ? -13.631 4.026 31.662 1.00 56.91 271 SER A CA 1
ATOM 2167 C C . SER A 1 271 ? -14.480 4.532 32.836 1.00 56.91 271 SER A C 1
ATOM 2169 O O . SER A 1 271 ? -14.480 3.905 33.897 1.00 56.91 271 SER A O 1
ATOM 2171 N N . ASN A 1 272 ? -15.295 5.583 32.652 1.00 56.03 272 ASN A N 1
ATOM 2172 C CA . ASN A 1 272 ? -16.225 6.076 33.683 1.00 56.03 272 ASN A CA 1
ATOM 2173 C C . ASN A 1 272 ? -17.282 5.033 34.098 1.00 56.03 272 ASN A C 1
ATOM 2175 O O . ASN A 1 272 ? -18.075 5.262 35.013 1.00 56.03 272 ASN A O 1
ATOM 2179 N N . GLN A 1 273 ? -17.312 3.876 33.437 1.00 59.69 273 GLN A N 1
ATOM 2180 C CA . GLN A 1 273 ? -18.153 2.741 33.778 1.00 59.69 273 GLN A CA 1
ATOM 2181 C C . GLN A 1 273 ? -17.324 1.616 34.411 1.00 59.69 273 GLN A C 1
ATOM 2183 O O . GLN A 1 273 ? -17.259 0.512 33.883 1.00 59.69 273 GLN A O 1
ATOM 2188 N N . LEU A 1 274 ? -16.705 1.884 35.563 1.00 65.12 274 LEU A N 1
ATOM 2189 C CA . LEU A 1 274 ? -16.149 0.837 36.424 1.00 65.12 274 LEU A CA 1
ATOM 2190 C C . LEU A 1 274 ? -17.273 -0.105 36.884 1.00 65.12 274 LEU A C 1
ATOM 2192 O O . LEU A 1 274 ? -18.225 0.322 37.551 1.00 65.12 274 LEU A O 1
ATOM 2196 N N . TYR A 1 275 ? -17.157 -1.387 36.532 1.00 69.94 275 TYR A N 1
ATOM 2197 C CA . TYR A 1 275 ? -18.058 -2.450 36.977 1.00 69.94 275 TYR A CA 1
ATOM 2198 C C . TYR A 1 275 ? -17.385 -3.300 38.061 1.00 69.94 275 TYR A C 1
ATOM 2200 O O . TYR A 1 275 ? -16.297 -3.828 37.858 1.00 69.94 275 TYR A O 1
ATOM 2208 N N . ILE A 1 276 ? -18.057 -3.478 39.199 1.00 71.19 276 ILE A N 1
ATOM 2209 C CA . ILE A 1 276 ? -17.656 -4.377 40.287 1.00 71.19 276 ILE A CA 1
ATOM 2210 C C . ILE A 1 276 ? -18.740 -5.452 40.394 1.00 71.19 276 ILE A C 1
ATOM 2212 O O . ILE A 1 276 ? -19.913 -5.129 40.596 1.00 71.19 276 ILE A O 1
ATOM 2216 N N . LEU A 1 277 ? -18.360 -6.724 40.210 1.00 75.25 277 LEU A N 1
ATOM 2217 C CA . LEU A 1 277 ? -19.278 -7.878 40.207 1.00 75.25 277 LEU A CA 1
ATOM 2218 C C . LEU A 1 277 ? -20.500 -7.674 39.276 1.00 75.25 277 LEU A C 1
ATOM 2220 O O . LEU A 1 277 ? -21.636 -7.977 39.628 1.00 75.25 277 LEU A O 1
ATOM 2224 N N . GLY A 1 278 ? -20.277 -7.103 38.086 1.00 73.00 278 GLY A N 1
ATOM 2225 C CA . GLY A 1 278 ? -21.313 -6.891 37.062 1.00 73.00 278 GLY A CA 1
ATOM 2226 C C . GLY A 1 278 ? -22.226 -5.669 37.264 1.00 73.00 278 GLY A C 1
ATOM 2227 O O . GLY A 1 278 ? -22.993 -5.334 36.350 1.00 73.00 278 GLY A O 1
ATOM 2228 N N . LEU A 1 279 ? -22.117 -4.966 38.398 1.00 77.19 279 LEU A N 1
ATOM 2229 C CA . LEU A 1 279 ? -22.829 -3.721 38.716 1.00 77.19 279 LEU A CA 1
ATOM 2230 C C . LEU A 1 279 ? -21.903 -2.508 38.588 1.00 77.19 279 LEU A C 1
ATOM 2232 O O . LEU A 1 279 ? -20.717 -2.592 38.893 1.00 77.19 279 LEU A O 1
ATOM 2236 N N . ARG A 1 280 ? -22.439 -1.358 38.164 1.00 78.81 280 ARG A N 1
ATOM 2237 C CA . ARG A 1 280 ? -21.663 -0.105 38.134 1.00 78.81 280 ARG A CA 1
ATOM 2238 C C . ARG A 1 280 ? -21.276 0.316 39.552 1.00 78.81 280 ARG A C 1
ATOM 2240 O O . ARG A 1 280 ? -22.083 0.168 40.469 1.00 78.81 280 ARG A O 1
ATOM 2247 N N . TYR A 1 281 ? -20.077 0.873 39.720 1.00 81.50 281 TYR A N 1
ATOM 2248 C CA . TYR A 1 281 ? -19.511 1.205 41.035 1.00 81.50 281 TYR A CA 1
ATOM 2249 C C . TYR A 1 281 ? -20.434 2.082 41.901 1.00 81.50 281 TYR A C 1
ATOM 2251 O O . TYR A 1 281 ? -20.508 1.890 43.110 1.00 81.50 281 TYR A O 1
ATOM 2259 N N . TYR A 1 282 ? -21.206 2.998 41.307 1.00 83.12 282 TYR A N 1
ATOM 2260 C CA . TYR A 1 282 ? -22.106 3.865 42.072 1.00 83.12 282 TYR A CA 1
ATOM 2261 C C . TYR A 1 282 ? -23.289 3.115 42.712 1.00 83.12 282 TYR A C 1
ATOM 2263 O O . TYR A 1 282 ? -23.829 3.590 43.707 1.00 83.12 282 TYR A O 1
ATOM 2271 N N . TYR A 1 283 ? -23.667 1.928 42.216 1.00 86.44 283 TYR A N 1
ATOM 2272 C CA . TYR A 1 283 ? -24.654 1.071 42.888 1.00 86.44 283 TYR A CA 1
ATOM 2273 C C . TYR A 1 283 ? -24.089 0.406 44.148 1.00 86.44 283 TYR A C 1
ATOM 2275 O O . TYR A 1 283 ? -24.856 0.029 45.030 1.00 86.44 283 TYR A O 1
ATOM 2283 N N . TRP A 1 284 ? -22.763 0.299 44.275 1.00 88.31 284 TRP A N 1
ATOM 2284 C CA . TRP A 1 284 ? -22.131 -0.236 45.481 1.00 88.31 284 TRP A CA 1
ATOM 2285 C C . TRP A 1 284 ? -22.179 0.735 46.658 1.00 88.31 284 TRP A C 1
ATOM 2287 O O . TRP A 1 284 ? -22.223 0.285 47.797 1.00 88.31 284 TRP A O 1
ATOM 2297 N N . ILE A 1 285 ? -22.252 2.046 46.407 1.00 89.19 285 ILE A N 1
ATOM 2298 C CA . ILE A 1 285 ? -22.334 3.070 47.460 1.00 89.19 285 ILE A CA 1
ATOM 2299 C C . ILE A 1 285 ? -23.523 2.816 48.413 1.00 89.19 285 ILE A C 1
ATOM 2301 O O . ILE A 1 285 ? -23.285 2.652 49.611 1.00 89.19 285 ILE A O 1
ATOM 2305 N N . PRO A 1 286 ? -24.787 2.707 47.947 1.00 92.06 286 PRO A N 1
ATOM 2306 C CA . PRO A 1 286 ? -25.913 2.428 48.839 1.00 92.06 286 PRO A CA 1
ATOM 2307 C C . PRO A 1 286 ? -25.856 1.023 49.454 1.00 92.06 286 PRO A C 1
ATOM 2309 O O . PRO A 1 286 ? -26.228 0.863 50.614 1.00 92.06 286 PRO A O 1
ATOM 2312 N N . ILE A 1 287 ? -25.358 0.014 48.728 1.00 91.88 287 ILE A N 1
ATOM 2313 C CA . ILE A 1 287 ? -25.214 -1.356 49.252 1.00 91.88 287 ILE A CA 1
ATOM 2314 C C . ILE A 1 287 ? -24.265 -1.367 50.454 1.00 91.88 287 ILE A C 1
ATOM 2316 O O . ILE A 1 287 ? -24.596 -1.927 51.497 1.00 91.88 287 ILE A O 1
ATOM 2320 N N . ILE A 1 288 ? -23.116 -0.697 50.340 1.00 92.75 288 ILE A N 1
ATOM 2321 C CA . ILE A 1 288 ? -22.139 -0.571 51.425 1.00 92.75 288 ILE A CA 1
ATOM 2322 C C . ILE A 1 288 ? -22.754 0.173 52.619 1.00 92.75 288 ILE A C 1
ATOM 2324 O O . ILE A 1 288 ? -22.598 -0.276 53.752 1.00 92.75 288 ILE A O 1
ATOM 2328 N N . ILE A 1 289 ? -23.516 1.250 52.392 1.00 93.94 289 ILE A N 1
ATOM 2329 C CA . ILE A 1 289 ? -24.210 1.991 53.465 1.00 93.94 289 ILE A CA 1
ATOM 2330 C C . ILE A 1 289 ? -25.225 1.102 54.200 1.00 93.94 289 ILE A C 1
ATOM 2332 O O . ILE A 1 289 ? -25.302 1.141 55.432 1.00 93.94 289 ILE A O 1
ATOM 2336 N N . ILE A 1 290 ? -25.985 0.283 53.469 1.00 93.81 290 ILE A N 1
ATOM 2337 C CA . ILE A 1 290 ? -26.944 -0.665 54.051 1.00 93.81 290 ILE A CA 1
ATOM 2338 C C . ILE A 1 290 ? -26.207 -1.720 54.878 1.00 93.81 290 ILE A C 1
ATOM 2340 O O . ILE A 1 290 ? -26.599 -1.975 56.016 1.00 93.81 290 ILE A O 1
ATOM 2344 N N . ILE A 1 291 ? -25.121 -2.293 54.350 1.00 93.50 291 ILE A N 1
ATOM 2345 C CA . ILE A 1 291 ? -24.305 -3.288 55.060 1.00 93.50 291 ILE A CA 1
ATOM 2346 C C . ILE A 1 291 ? -23.736 -2.695 56.355 1.00 93.50 291 ILE A C 1
ATOM 2348 O O . ILE A 1 291 ? -23.875 -3.310 57.410 1.00 93.50 291 ILE A O 1
ATOM 2352 N N . ILE A 1 292 ? -23.159 -1.489 56.310 1.00 93.06 292 ILE A N 1
ATOM 2353 C CA . ILE A 1 292 ? -22.624 -0.801 57.497 1.00 93.06 292 ILE A CA 1
ATOM 2354 C C . ILE A 1 292 ? -23.736 -0.548 58.519 1.00 93.06 292 ILE A C 1
ATOM 2356 O O . ILE A 1 292 ? -23.554 -0.811 59.707 1.00 93.06 292 ILE A O 1
ATOM 2360 N N . SER A 1 293 ? -24.902 -0.085 58.063 1.00 88.38 293 SER A N 1
ATOM 2361 C CA . SER A 1 293 ? -26.057 0.169 58.932 1.00 88.38 293 SER A CA 1
ATOM 2362 C C . SER A 1 293 ? -26.562 -1.114 59.597 1.00 88.38 293 SER A C 1
ATOM 2364 O O . SER A 1 293 ? -26.916 -1.108 60.776 1.00 88.38 293 SER A O 1
ATOM 2366 N N . LEU A 1 294 ? -26.553 -2.232 58.868 1.00 89.19 294 LEU A N 1
ATOM 2367 C CA . LEU A 1 294 ? -26.964 -3.539 59.375 1.00 89.19 294 LEU A CA 1
ATOM 2368 C C . LEU A 1 294 ? -25.943 -4.095 60.376 1.00 89.19 294 LEU A C 1
ATOM 2370 O O . LEU A 1 294 ? -26.336 -4.568 61.440 1.00 89.19 294 LEU A O 1
ATOM 2374 N N . ILE A 1 295 ? -24.642 -3.955 60.100 1.00 89.88 295 ILE A N 1
ATOM 2375 C CA . ILE A 1 295 ? -23.567 -4.284 61.048 1.00 89.88 295 ILE A CA 1
ATOM 2376 C C . ILE A 1 295 ? -23.716 -3.453 62.328 1.00 89.88 295 ILE A C 1
ATOM 2378 O O . ILE A 1 295 ? -23.677 -4.008 63.424 1.00 89.88 295 ILE A O 1
ATOM 2382 N N . PHE A 1 296 ? -23.948 -2.143 62.211 1.00 86.88 296 PHE A N 1
ATOM 2383 C CA . PHE A 1 296 ? -24.165 -1.260 63.358 1.00 86.88 296 PHE A CA 1
ATOM 2384 C C . PHE A 1 296 ? -25.390 -1.684 64.179 1.00 86.88 296 PHE A C 1
ATOM 2386 O O . PHE A 1 296 ? -25.316 -1.784 65.405 1.00 86.88 296 PHE A O 1
ATOM 2393 N N . ALA A 1 297 ? -26.498 -2.015 63.511 1.00 84.25 297 ALA A N 1
ATOM 2394 C CA . ALA A 1 297 ? -27.699 -2.523 64.161 1.00 84.25 297 ALA A CA 1
ATOM 2395 C C . ALA A 1 297 ? -27.445 -3.846 64.901 1.00 84.25 297 ALA A C 1
ATOM 2397 O O . ALA A 1 297 ? -27.906 -4.004 66.032 1.00 84.25 297 ALA A O 1
ATOM 2398 N N . VAL A 1 298 ? -26.687 -4.775 64.306 1.00 86.00 298 VAL A N 1
ATOM 2399 C CA . VAL A 1 298 ? -26.315 -6.056 64.931 1.00 86.00 298 VAL A CA 1
ATOM 2400 C C . VAL A 1 298 ? -25.397 -5.838 66.132 1.00 86.00 298 VAL A C 1
ATOM 2402 O O . VAL A 1 298 ? -25.671 -6.373 67.204 1.00 86.00 298 VAL A O 1
ATOM 2405 N N . ILE A 1 299 ? -24.352 -5.015 66.006 1.00 84.69 299 ILE A N 1
ATOM 2406 C CA . ILE A 1 299 ? -23.445 -4.684 67.117 1.00 84.69 299 ILE A CA 1
ATOM 2407 C C . ILE A 1 299 ? -24.231 -4.072 68.278 1.00 84.69 299 ILE A C 1
ATOM 2409 O O . ILE A 1 299 ? -24.067 -4.484 69.427 1.00 84.69 299 ILE A O 1
ATOM 2413 N N . ASN A 1 300 ? -25.127 -3.126 67.998 1.00 81.25 300 ASN A N 1
ATOM 2414 C CA . ASN A 1 300 ? -25.933 -2.505 69.044 1.00 81.25 300 ASN A CA 1
ATOM 2415 C C . ASN A 1 300 ? -26.991 -3.445 69.617 1.00 81.25 300 ASN A C 1
ATOM 2417 O O . ASN A 1 300 ? -27.304 -3.349 70.801 1.00 81.25 300 ASN A O 1
ATOM 2421 N N . TYR A 1 301 ? -27.515 -4.376 68.816 1.00 78.19 301 TYR A N 1
ATOM 2422 C CA . TYR A 1 301 ? -28.372 -5.444 69.311 1.00 78.19 301 TYR A CA 1
ATOM 2423 C C . TYR A 1 301 ? -27.625 -6.350 70.294 1.00 78.19 301 TYR A C 1
ATOM 2425 O O . TYR A 1 301 ? -28.162 -6.649 71.358 1.00 78.19 301 TYR A O 1
ATOM 2433 N N . LEU A 1 302 ? -26.388 -6.744 69.976 1.00 79.38 302 LEU A N 1
ATOM 2434 C CA . LEU A 1 302 ? -25.544 -7.560 70.854 1.00 79.38 302 LEU A CA 1
ATOM 2435 C C . LEU A 1 302 ? -25.110 -6.800 72.118 1.00 79.38 302 LEU A C 1
ATOM 2437 O O . LEU A 1 302 ? -24.976 -7.402 73.176 1.00 79.38 302 LEU A O 1
ATOM 2441 N N . ARG A 1 303 ? -24.956 -5.473 72.040 1.00 74.81 303 ARG A N 1
ATOM 2442 C CA . ARG A 1 303 ? -24.679 -4.582 73.184 1.00 74.81 303 ARG A CA 1
ATOM 2443 C C . ARG A 1 303 ? -25.912 -4.240 74.032 1.00 74.81 303 ARG A C 1
ATOM 2445 O O . ARG A 1 303 ? -25.810 -3.384 74.912 1.00 74.81 303 ARG A O 1
ATOM 2452 N N . LYS A 1 304 ? -27.080 -4.838 73.771 1.00 69.31 304 LYS A N 1
ATOM 2453 C CA . LYS A 1 304 ? -28.284 -4.588 74.574 1.00 69.31 304 LYS A CA 1
ATOM 2454 C C . LYS A 1 304 ? -28.084 -5.087 75.998 1.00 69.31 304 LYS A C 1
ATOM 2456 O O . LYS A 1 304 ? -28.068 -6.288 76.249 1.00 69.31 304 LYS A O 1
ATOM 2461 N N . GLU A 1 305 ? -28.032 -4.151 76.930 1.00 68.50 305 GLU A N 1
ATOM 2462 C CA . GLU A 1 305 ? -28.159 -4.448 78.349 1.00 68.50 305 GLU A CA 1
ATOM 2463 C C . GLU A 1 305 ? -29.637 -4.496 78.743 1.00 68.50 305 GLU A C 1
ATOM 2465 O O . GLU A 1 305 ? -30.487 -3.799 78.172 1.00 68.50 305 GLU A O 1
ATOM 2470 N N . ARG A 1 306 ? -29.965 -5.357 79.710 1.00 69.50 306 ARG A N 1
ATOM 2471 C CA . ARG A 1 306 ? -31.289 -5.345 80.331 1.00 69.50 306 ARG A CA 1
ATOM 2472 C C . ARG A 1 306 ? -31.319 -4.146 81.268 1.00 69.50 306 ARG A C 1
ATOM 2474 O O . ARG A 1 306 ? -30.601 -4.128 82.254 1.00 69.50 306 ARG A O 1
ATOM 2481 N N . ILE A 1 307 ? -32.129 -3.152 80.935 1.00 72.19 307 ILE A N 1
ATOM 2482 C CA . ILE A 1 307 ? -32.352 -1.990 81.792 1.00 72.19 307 ILE A CA 1
ATOM 2483 C C . ILE A 1 307 ? -33.407 -2.393 82.823 1.00 72.19 307 ILE A C 1
ATOM 2485 O O . ILE A 1 307 ? -34.544 -2.680 82.454 1.00 72.19 307 ILE A O 1
ATOM 2489 N N . TYR A 1 308 ? -33.008 -2.471 84.088 1.00 76.19 308 TYR A N 1
ATOM 2490 C CA . TYR A 1 308 ? -33.865 -2.787 85.230 1.00 76.19 308 TYR A CA 1
ATOM 2491 C C . TYR A 1 308 ? -33.380 -2.007 86.458 1.00 76.19 308 TYR A C 1
ATOM 2493 O O . TYR A 1 308 ? -32.206 -1.653 86.542 1.00 76.19 308 TYR A O 1
ATOM 2501 N N . GLY A 1 309 ? -34.280 -1.732 87.402 1.00 79.00 309 GLY A N 1
ATOM 2502 C CA . GLY A 1 309 ? -33.971 -1.001 88.635 1.00 79.00 309 GLY A CA 1
ATOM 2503 C C . GLY A 1 309 ? -35.031 0.040 88.990 1.00 79.00 309 GLY A C 1
ATOM 2504 O O . GLY A 1 309 ? -35.910 0.345 88.183 1.00 79.00 309 GLY A O 1
ATOM 2505 N N . TYR A 1 310 ? -34.921 0.594 90.197 1.00 83.00 310 TYR A N 1
ATOM 2506 C CA . TYR A 1 310 ? -35.829 1.614 90.718 1.00 83.00 310 TYR A CA 1
ATOM 2507 C C . TYR A 1 310 ? -35.036 2.828 91.195 1.00 83.00 310 TYR A C 1
ATOM 2509 O O . TYR A 1 310 ? -33.977 2.677 91.802 1.00 83.00 310 TYR A O 1
ATOM 2517 N N . LEU A 1 311 ? -35.563 4.022 90.945 1.00 82.38 311 LEU A N 1
ATOM 2518 C CA . LEU A 1 311 ? -35.148 5.238 91.635 1.00 82.38 311 LEU A CA 1
ATOM 2519 C C . LEU A 1 311 ? -36.133 5.477 92.777 1.00 82.38 311 LEU A C 1
ATOM 2521 O O . LEU A 1 311 ? -37.335 5.551 92.518 1.00 82.38 311 LEU A O 1
ATOM 2525 N N . THR A 1 312 ? -35.649 5.593 94.010 1.00 83.44 312 THR A N 1
ATOM 2526 C CA . THR A 1 312 ? -36.488 5.813 95.195 1.00 83.44 312 THR A CA 1
ATOM 2527 C C . THR A 1 312 ? -36.164 7.135 95.876 1.00 83.44 312 THR A C 1
ATOM 2529 O O . THR A 1 312 ? -35.022 7.590 95.827 1.00 83.44 312 THR A O 1
ATOM 2532 N N . ASP A 1 313 ? -37.161 7.729 96.525 1.00 80.88 313 ASP A N 1
ATOM 2533 C CA . ASP A 1 313 ? -36.972 8.875 97.420 1.00 80.88 313 ASP A CA 1
ATOM 2534 C C . ASP A 1 313 ? -36.349 8.436 98.760 1.00 80.88 313 ASP A C 1
ATOM 2536 O O . ASP A 1 313 ? -36.230 7.240 99.040 1.00 80.88 313 ASP A O 1
ATOM 2540 N N . VAL A 1 314 ? -35.984 9.399 99.609 1.00 79.75 314 VAL A N 1
ATOM 2541 C CA . VAL A 1 314 ? -35.411 9.201 100.952 1.00 79.75 314 VAL A CA 1
ATOM 2542 C C . VAL A 1 314 ? -36.330 8.356 101.850 1.00 79.75 314 VAL A C 1
ATOM 2544 O O . VAL A 1 314 ? -35.843 7.601 102.688 1.00 79.75 314 VAL A O 1
ATOM 2547 N N . ASP A 1 315 ? -37.642 8.403 101.605 1.00 80.50 315 ASP A N 1
ATOM 2548 C CA . ASP A 1 315 ? -38.661 7.615 102.312 1.00 80.50 315 ASP A CA 1
ATOM 2549 C C . ASP A 1 315 ? -38.918 6.223 101.691 1.00 80.50 315 ASP A C 1
ATOM 2551 O O . ASP A 1 315 ? -39.822 5.502 102.111 1.00 80.50 315 ASP A O 1
ATOM 2555 N N . GLY A 1 316 ? -38.156 5.829 100.664 1.00 76.06 316 GLY A N 1
ATOM 2556 C CA . GLY A 1 316 ? -38.276 4.524 99.999 1.00 76.06 316 GLY A CA 1
ATOM 2557 C C . GLY A 1 316 ? -39.404 4.417 98.964 1.00 76.06 316 GLY A C 1
ATOM 2558 O O . GLY A 1 316 ? -39.619 3.343 98.402 1.00 76.06 316 GLY A O 1
ATOM 2559 N N . ASN A 1 317 ? -40.109 5.512 98.667 1.00 83.44 317 ASN A N 1
ATOM 2560 C CA . ASN A 1 317 ? -41.138 5.553 97.624 1.00 83.44 317 ASN A CA 1
ATOM 2561 C C . ASN A 1 317 ? -40.509 5.513 96.222 1.00 83.44 317 ASN A C 1
ATOM 2563 O O . ASN A 1 317 ? -39.545 6.227 95.957 1.00 83.44 317 ASN A O 1
ATOM 2567 N N . ILE A 1 318 ? -41.059 4.710 95.305 1.00 79.94 318 ILE A N 1
ATOM 2568 C CA . ILE A 1 318 ? -40.550 4.575 93.929 1.00 79.94 318 ILE A CA 1
ATOM 2569 C C . ILE A 1 318 ? -40.924 5.815 93.104 1.00 79.94 318 ILE A C 1
ATOM 2571 O O . ILE A 1 318 ? -42.100 6.088 92.877 1.00 79.94 318 ILE A O 1
ATOM 2575 N N . ILE A 1 319 ? -39.911 6.524 92.607 1.00 81.25 319 ILE A N 1
ATOM 2576 C CA . ILE A 1 319 ? -40.026 7.700 91.730 1.00 81.25 319 ILE A CA 1
ATOM 2577 C C . ILE A 1 319 ? -39.993 7.279 90.250 1.00 81.25 319 ILE A C 1
ATOM 2579 O O . ILE A 1 319 ? -40.714 7.828 89.412 1.00 81.25 319 ILE A O 1
ATOM 2583 N N . VAL A 1 320 ? -39.150 6.298 89.907 1.00 81.75 320 VAL A N 1
ATOM 25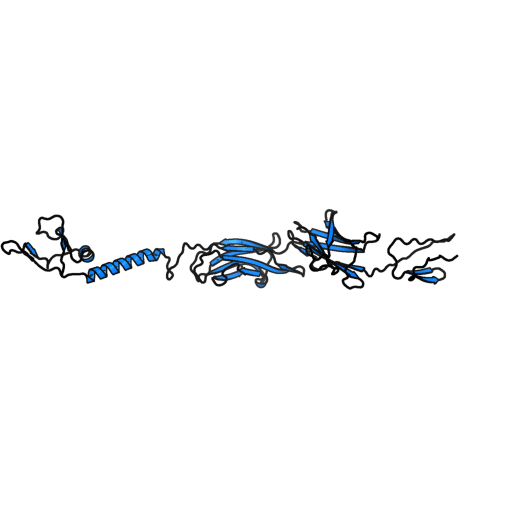84 C CA . VAL A 1 320 ? -39.014 5.760 88.543 1.00 81.75 320 VAL A CA 1
ATOM 2585 C C . VAL A 1 320 ? -38.810 4.251 88.605 1.00 81.75 320 VAL A C 1
ATOM 2587 O O . VAL A 1 320 ? -37.904 3.782 89.287 1.00 81.75 320 VAL A O 1
ATOM 2590 N N . ASP A 1 321 ? -39.601 3.497 87.843 1.00 82.00 321 ASP A N 1
ATOM 2591 C CA . ASP A 1 321 ? -39.351 2.082 87.545 1.00 82.00 321 ASP A CA 1
ATOM 2592 C C . ASP A 1 321 ? -38.786 1.953 86.127 1.00 82.00 321 ASP A C 1
ATOM 2594 O O . ASP A 1 321 ? -39.485 2.186 85.135 1.00 82.00 321 ASP A O 1
ATOM 2598 N N . PHE A 1 322 ? -37.510 1.573 86.026 1.00 82.12 322 PHE A N 1
ATOM 2599 C CA . PHE A 1 322 ? -36.815 1.451 84.746 1.00 82.12 322 PHE A CA 1
ATOM 2600 C C . PHE A 1 322 ? -37.230 0.214 83.936 1.00 82.12 322 PHE A C 1
ATOM 2602 O O . PHE A 1 322 ? -36.975 0.156 82.731 1.00 82.12 322 PHE A O 1
ATOM 2609 N N . SER A 1 323 ? -37.920 -0.742 84.562 1.00 77.31 323 SER A N 1
ATOM 2610 C CA . SER A 1 323 ? -38.340 -2.009 83.950 1.00 77.31 323 SER A CA 1
ATOM 2611 C C . SER A 1 323 ? -39.517 -1.834 82.983 1.00 77.31 323 SER A C 1
ATOM 2613 O O . SER A 1 323 ? -39.668 -2.611 82.040 1.00 77.31 323 SER A O 1
ATOM 2615 N N . ASN A 1 324 ? -40.332 -0.794 83.187 1.00 74.25 324 ASN A N 1
ATOM 2616 C CA . ASN A 1 324 ? -41.577 -0.551 82.449 1.00 74.25 324 ASN A CA 1
ATOM 2617 C C . ASN A 1 324 ? -41.513 0.633 81.466 1.00 74.25 324 ASN A C 1
ATOM 2619 O O . ASN A 1 324 ? -42.535 1.064 80.924 1.00 74.25 324 ASN A O 1
ATOM 2623 N N . ILE A 1 325 ? -40.318 1.159 81.183 1.00 79.81 325 ILE A N 1
ATOM 2624 C CA . ILE A 1 325 ? -40.160 2.326 80.308 1.00 79.81 325 ILE A CA 1
ATOM 2625 C C . ILE A 1 325 ? -40.350 1.942 78.835 1.00 79.81 325 ILE A C 1
ATOM 2627 O O . ILE A 1 325 ? -39.577 1.176 78.248 1.00 79.81 325 ILE A O 1
ATOM 2631 N N . LYS A 1 326 ? -41.335 2.569 78.184 1.00 73.81 326 LYS A N 1
ATOM 2632 C CA . LYS A 1 326 ? -41.558 2.462 76.735 1.00 73.81 326 LYS A CA 1
ATOM 2633 C C . LYS A 1 326 ? -40.584 3.363 75.971 1.00 73.81 326 LYS A C 1
ATOM 2635 O O . LYS A 1 326 ? -40.851 4.535 75.731 1.00 73.81 326 LYS A O 1
ATOM 2640 N N . ARG A 1 327 ? -39.443 2.802 75.566 1.00 75.56 327 ARG A N 1
ATOM 2641 C CA . ARG A 1 327 ? -38.439 3.484 74.725 1.00 75.56 327 ARG A CA 1
ATOM 2642 C C . ARG A 1 327 ? -38.797 3.389 73.238 1.00 75.56 327 ARG A C 1
ATOM 2644 O O . ARG A 1 327 ? -39.222 2.332 72.773 1.00 75.56 327 ARG A O 1
ATOM 2651 N N . ASN A 1 328 ? -38.539 4.457 72.477 1.00 78.06 328 ASN A N 1
ATOM 2652 C CA . ASN A 1 328 ? -38.636 4.437 71.014 1.00 78.06 328 ASN A CA 1
ATOM 2653 C C . ASN A 1 328 ? -37.635 3.425 70.416 1.00 78.06 328 ASN A C 1
ATOM 2655 O O . ASN A 1 328 ? -36.502 3.298 70.887 1.00 78.06 328 ASN A O 1
ATOM 2659 N N . ILE A 1 329 ? -38.050 2.723 69.361 1.00 74.94 329 ILE A N 1
ATOM 2660 C CA . ILE A 1 329 ? -37.282 1.677 68.674 1.00 74.94 329 ILE A CA 1
ATOM 2661 C C . ILE A 1 329 ? -35.945 2.227 68.153 1.00 74.94 329 ILE A C 1
ATOM 2663 O O . ILE A 1 329 ? -34.923 1.555 68.284 1.00 74.94 329 ILE A O 1
ATOM 2667 N N . ILE A 1 330 ? -35.934 3.463 67.641 1.00 74.38 330 ILE A N 1
ATOM 2668 C CA . ILE A 1 330 ? -34.728 4.126 67.120 1.00 74.38 330 ILE A CA 1
ATOM 2669 C C . ILE A 1 330 ? -33.726 4.401 68.252 1.00 74.38 330 ILE A C 1
ATOM 2671 O O . ILE A 1 330 ? -32.573 3.979 68.171 1.00 74.38 330 ILE A O 1
ATOM 2675 N N . ASN A 1 331 ? -34.169 5.006 69.360 1.00 74.19 331 ASN A N 1
ATOM 2676 C CA . ASN A 1 331 ? -33.295 5.306 70.505 1.00 74.19 331 ASN A CA 1
ATOM 2677 C C . ASN A 1 331 ? -32.776 4.025 71.173 1.00 74.19 331 ASN A C 1
ATOM 2679 O O . ASN A 1 331 ? -31.627 3.970 71.606 1.00 74.19 331 ASN A O 1
ATOM 2683 N N . LYS A 1 332 ? -33.591 2.961 71.193 1.00 74.19 332 LYS A N 1
ATOM 2684 C CA . LYS A 1 332 ? -33.188 1.632 71.673 1.00 74.19 332 LYS A CA 1
ATOM 2685 C C . LYS A 1 332 ? -32.100 0.992 70.803 1.00 74.19 332 LYS A C 1
ATOM 2687 O O . LYS A 1 332 ? -31.339 0.173 71.312 1.00 74.19 332 LYS A O 1
ATOM 2692 N N . LEU A 1 333 ? -32.039 1.337 69.516 1.00 74.44 333 LEU A N 1
ATOM 2693 C CA . LEU A 1 333 ? -31.049 0.815 68.574 1.00 74.44 333 LEU A CA 1
ATOM 2694 C C . LEU A 1 333 ? -29.760 1.647 68.552 1.00 74.44 333 LEU A C 1
ATOM 2696 O O . LEU A 1 333 ? -28.686 1.065 68.480 1.00 74.44 333 LEU A O 1
ATOM 2700 N N . ILE A 1 334 ? -29.844 2.979 68.610 1.00 76.62 334 ILE A N 1
ATOM 2701 C CA . ILE A 1 334 ? -28.668 3.867 68.538 1.00 76.62 334 ILE A CA 1
ATOM 2702 C C . ILE A 1 334 ? -27.948 3.942 69.891 1.00 76.62 334 ILE A C 1
ATOM 2704 O O . ILE A 1 334 ? -26.722 3.890 69.944 1.00 76.62 334 ILE A O 1
ATOM 2708 N N . PHE A 1 335 ? -28.705 4.001 70.990 1.00 80.19 335 PHE A N 1
ATOM 2709 C CA . PHE A 1 335 ? -28.171 4.115 72.346 1.00 80.19 335 PHE A CA 1
ATOM 2710 C C . PHE A 1 335 ? -28.715 2.990 73.235 1.00 80.19 335 PHE A C 1
ATOM 2712 O O . PHE A 1 335 ? -29.541 3.235 74.120 1.00 80.19 335 PHE A O 1
ATOM 2719 N N . PRO A 1 336 ? -28.286 1.730 73.039 1.00 74.69 336 PRO A N 1
ATOM 2720 C CA . PRO A 1 336 ? -28.875 0.584 73.735 1.00 74.69 336 PRO A CA 1
ATOM 2721 C C . PRO A 1 336 ? -28.832 0.723 75.265 1.00 74.69 336 PRO A C 1
ATOM 2723 O O . PRO A 1 336 ? -29.807 0.357 75.922 1.00 74.69 336 PRO A O 1
ATOM 2726 N N . LYS A 1 337 ? -27.773 1.352 75.795 1.00 80.94 337 LYS A N 1
ATOM 2727 C CA . LYS A 1 337 ? -27.490 1.542 77.225 1.00 80.94 337 LYS A CA 1
ATOM 2728 C C . LYS A 1 337 ? -28.067 2.812 77.862 1.00 80.94 337 LYS A C 1
ATOM 2730 O O . LYS A 1 337 ? -27.904 3.002 79.058 1.00 80.94 337 LYS A O 1
ATOM 2735 N N . ARG A 1 338 ? -28.709 3.707 77.100 1.00 83.12 338 ARG A N 1
ATOM 2736 C CA . ARG A 1 338 ? -29.114 5.031 77.613 1.00 83.12 338 ARG A CA 1
ATOM 2737 C C . ARG A 1 338 ? -30.623 5.201 77.711 1.00 83.12 338 ARG A C 1
ATOM 2739 O O . ARG A 1 338 ? -31.351 4.881 76.769 1.00 83.12 338 ARG A O 1
ATOM 2746 N N . VAL A 1 339 ? -31.090 5.763 78.819 1.00 83.50 339 VAL A N 1
ATOM 2747 C CA . VAL A 1 339 ? -32.475 6.212 79.003 1.00 83.50 339 VAL A CA 1
ATOM 2748 C C . VAL A 1 339 ? -32.469 7.722 79.163 1.00 83.50 339 VAL A C 1
ATOM 2750 O O . VAL A 1 339 ? -31.990 8.237 80.166 1.00 83.50 339 VAL A O 1
ATOM 2753 N N . GLU A 1 340 ? -32.983 8.431 78.164 1.00 81.56 340 GLU A N 1
ATOM 2754 C CA . GLU A 1 340 ? -33.117 9.888 78.216 1.00 81.56 340 GLU A CA 1
ATOM 2755 C C . GLU A 1 340 ? -34.157 10.301 79.258 1.00 81.56 340 GLU A C 1
ATOM 2757 O O . GLU A 1 340 ? -35.222 9.687 79.363 1.00 81.56 340 GLU A O 1
ATOM 2762 N N . PHE A 1 341 ? -33.871 11.379 79.989 1.00 81.75 341 PHE A N 1
ATOM 2763 C CA . PHE A 1 341 ? -34.780 11.906 81.011 1.00 81.75 341 PHE A CA 1
ATOM 2764 C C . PHE A 1 341 ? -36.112 12.373 80.417 1.00 81.75 341 PHE A C 1
ATOM 2766 O O . PHE A 1 341 ? -37.143 12.252 81.061 1.00 81.75 341 PHE A O 1
ATOM 2773 N N . ASN A 1 342 ? -36.120 12.770 79.143 1.00 76.44 342 ASN A N 1
ATOM 2774 C CA . ASN A 1 342 ? -37.325 13.188 78.422 1.00 76.44 342 ASN A CA 1
ATOM 2775 C C . ASN A 1 342 ? -38.371 12.067 78.262 1.00 76.44 342 ASN A C 1
ATOM 2777 O O . ASN A 1 342 ? -39.518 12.339 77.925 1.00 76.44 342 ASN A O 1
ATOM 2781 N N . VAL A 1 343 ? -37.983 10.803 78.463 1.00 75.00 343 VAL A N 1
ATOM 2782 C CA . VAL A 1 343 ? -38.900 9.649 78.435 1.00 75.00 343 VAL A CA 1
ATOM 2783 C C . VAL A 1 343 ? -39.482 9.369 79.836 1.00 75.00 343 VAL A C 1
ATOM 2785 O O . VAL A 1 343 ? -40.400 8.564 79.984 1.00 75.00 343 VAL A O 1
ATOM 2788 N N . LEU A 1 344 ? -38.964 10.035 80.872 1.00 78.31 344 LEU A N 1
ATOM 2789 C CA . LEU A 1 344 ? -39.331 9.872 82.276 1.00 78.31 344 LEU A CA 1
ATOM 2790 C C . LEU A 1 344 ? -40.220 11.034 82.729 1.00 78.31 344 LEU A C 1
ATOM 2792 O O . LEU A 1 344 ? -39.744 12.022 83.277 1.00 78.31 344 LEU A O 1
ATOM 2796 N N . ASN A 1 345 ? -41.535 10.888 82.555 1.00 69.88 345 ASN A N 1
ATOM 2797 C CA . ASN A 1 345 ? -42.516 11.920 82.928 1.00 69.88 345 ASN A CA 1
ATOM 2798 C C . ASN A 1 345 ? -42.526 12.275 84.431 1.00 69.88 345 ASN A C 1
ATOM 2800 O O . ASN A 1 345 ? -43.140 13.267 84.812 1.00 69.88 345 ASN A O 1
ATOM 2804 N N . SER A 1 346 ? -41.903 11.459 85.287 1.00 70.50 346 SER A N 1
ATOM 2805 C CA . SER A 1 346 ? -41.830 11.678 86.736 1.00 70.50 346 SER A CA 1
ATOM 2806 C C . SER A 1 346 ? -40.636 12.528 87.182 1.00 70.50 346 SER A C 1
ATOM 2808 O O . SER A 1 346 ? -40.536 12.837 88.367 1.00 70.50 346 SER A O 1
ATOM 2810 N N . LEU A 1 347 ? -39.743 12.928 86.269 1.00 73.88 347 LEU A N 1
ATOM 2811 C CA . LEU A 1 347 ? -38.582 13.758 86.590 1.00 73.88 347 LEU A CA 1
ATOM 2812 C C . LEU A 1 347 ? -38.727 15.171 85.997 1.00 73.88 347 LEU A C 1
ATOM 2814 O O . LEU A 1 347 ? -39.080 15.309 84.829 1.00 73.88 347 LEU A O 1
ATOM 2818 N N . PRO A 1 348 ? -38.397 16.239 86.749 1.00 70.44 348 PRO A N 1
ATOM 2819 C CA . PRO A 1 348 ? -38.530 17.624 86.286 1.00 70.44 348 PRO A CA 1
ATOM 2820 C C . PRO A 1 348 ? -37.380 18.085 85.365 1.00 70.44 348 PRO A C 1
ATOM 2822 O O . PRO A 1 348 ? -37.210 19.283 85.138 1.00 70.44 348 PRO A O 1
ATOM 2825 N N . TYR A 1 349 ? -36.555 17.164 84.854 1.00 73.62 349 TYR A N 1
ATOM 2826 C CA . TYR A 1 349 ? -35.365 17.486 84.065 1.00 73.62 349 TYR A CA 1
ATOM 2827 C C . TYR A 1 349 ? -35.652 17.414 82.564 1.00 73.62 349 TYR A C 1
ATOM 2829 O O . TYR A 1 349 ? -35.972 16.353 82.036 1.00 73.62 349 TYR A O 1
ATOM 2837 N N . ASN A 1 350 ? -35.440 18.528 81.863 1.00 64.31 350 ASN A N 1
ATOM 2838 C CA . ASN A 1 350 ? -35.432 18.574 80.402 1.00 64.31 350 ASN A CA 1
ATOM 2839 C C . ASN A 1 350 ? -33.981 18.542 79.906 1.00 64.31 350 ASN A C 1
ATOM 2841 O O . ASN A 1 350 ? -33.348 19.583 79.736 1.00 64.31 350 ASN A O 1
ATOM 2845 N N . GLY A 1 351 ? -33.452 17.332 79.707 1.00 70.44 351 GLY A N 1
ATOM 2846 C CA . GLY A 1 351 ? -32.101 17.088 79.194 1.00 70.44 351 GLY A CA 1
ATOM 2847 C C . GLY A 1 351 ? -31.226 16.238 80.121 1.00 70.44 351 GLY A C 1
ATOM 2848 O O . GLY A 1 351 ? -31.147 16.482 81.321 1.00 70.44 351 GLY A O 1
ATOM 2849 N N . GLY A 1 352 ? -30.558 15.235 79.544 1.00 79.75 352 GLY A N 1
ATOM 2850 C CA . GLY A 1 352 ? -29.723 14.259 80.252 1.00 79.75 352 GLY A CA 1
ATOM 2851 C C . GLY A 1 352 ? -30.151 12.813 79.984 1.00 79.75 352 GLY A C 1
ATOM 2852 O O . GLY A 1 352 ? -31.188 12.558 79.364 1.00 79.75 352 GLY A O 1
ATOM 2853 N N . TYR A 1 353 ? -29.329 11.853 80.409 1.00 84.12 353 TYR A N 1
ATOM 2854 C CA . TYR A 1 353 ? -29.625 10.426 80.289 1.00 84.12 353 TYR A CA 1
ATOM 2855 C C . TYR A 1 353 ? -29.046 9.631 81.457 1.00 84.12 353 TYR A C 1
ATOM 2857 O O . TYR A 1 353 ? -27.992 9.967 81.989 1.00 84.12 353 TYR A O 1
ATOM 2865 N N . PHE A 1 354 ? -29.716 8.537 81.812 1.00 84.12 354 PHE A N 1
ATOM 2866 C CA . PHE A 1 354 ? -29.130 7.469 82.612 1.00 84.12 354 PHE A CA 1
ATOM 2867 C C . PHE A 1 354 ? -28.387 6.525 81.672 1.00 84.12 354 PHE A C 1
ATOM 2869 O O . PHE A 1 354 ? -28.986 6.003 80.730 1.00 84.12 354 PHE A O 1
ATOM 2876 N N . GLU A 1 355 ? -27.092 6.325 81.900 1.00 83.88 355 GLU A N 1
ATOM 2877 C CA . GLU A 1 355 ? -26.303 5.301 81.218 1.00 83.88 355 GLU A CA 1
ATOM 2878 C C . GLU A 1 355 ? -26.185 4.088 82.124 1.00 83.88 355 GLU A C 1
ATOM 2880 O O . GLU A 1 355 ? -25.675 4.172 83.238 1.00 83.88 355 GLU A O 1
ATOM 2885 N N . PHE A 1 356 ? -26.704 2.971 81.642 1.00 77.62 356 PHE A N 1
ATOM 2886 C CA . PHE A 1 356 ? -26.597 1.690 82.307 1.00 77.62 356 PHE A CA 1
ATOM 2887 C C . PHE A 1 356 ? -25.296 1.045 81.842 1.00 77.62 356 PHE A C 1
ATOM 2889 O O . PHE A 1 356 ? -24.956 1.078 80.657 1.00 77.62 356 PHE A O 1
ATOM 2896 N N . SER A 1 357 ? -24.537 0.525 82.791 1.00 73.06 357 SER A N 1
ATOM 2897 C CA . SER A 1 357 ? -23.368 -0.294 82.526 1.00 73.06 357 SER A CA 1
ATOM 2898 C C . SER A 1 357 ? -23.486 -1.526 83.396 1.00 73.06 357 SER A C 1
ATOM 2900 O O . SER A 1 357 ? -23.613 -1.387 84.615 1.00 73.06 357 SER A O 1
ATOM 2902 N N . ASN A 1 358 ? -23.446 -2.698 82.776 1.00 58.38 358 ASN A N 1
ATOM 2903 C CA . ASN A 1 358 ? -23.208 -3.946 83.488 1.00 58.38 358 ASN A CA 1
ATOM 2904 C C . ASN A 1 358 ? -21.711 -4.195 83.660 1.00 58.38 358 ASN A C 1
ATOM 2906 O O . ASN A 1 358 ? -20.955 -3.877 82.709 1.00 58.38 358 ASN A O 1
#

Sequence (358 aa):
GGIEISEIDSIISWELDRYIYVIVDEPISGTWSIITNGSKGIFVILSDSYNPLTLSTIGPKVFPVSERITLEVGAYFKGELFNIPEAELQIRMKDPNGIETIQIMNDAGIKGDVKENDGIYTVELPAIEKQTLLETTYTLQWKNVSTPIEFNDHVKIEHFPEIVVTEIKNYIGKPGEEKLVGNFETKISTYPYPISIEELEISVEEDAKKFHYRIEPAGIIDTNKAYKFRVFIKPLIQLDQNISLSVSYNSKIFDQQYKSQPSKIETGVNSNQLYILGLRYYYWIPIIIIIISLIFAVINYLRKERIYGYLTDVDGNIIVDFSNIKRNIINKLIFPKRVEFNVLNSLPYNGGYFEFSN

Organism: NCBI:txid408172

pLDDT: mean 84.65, std 11.16, range [28.62, 97.75]

Radius of gyration: 47.89 Å; chains: 1; bounding box: 85×32×166 Å

Secondary structure (DSSP, 8-state):
--------TTEEEEEETTEEEEEESSPPSS--------SS-----------SEEEEEES-SEEETTS-EEEEEEEEETTEE---TTEEEEEEEE-TT--EEEEEEB-SS-TT-SSTTSSEEEEEEPP--S-EEEEEEEEEEETT-S--EEEEEEEEEE--EEEEEEEE--B-S-TT--EEEEEEEEEETTEE--B-GGGEEEEESS-TTSEEEEEEE-SEEETTEESEEEEEEEESS---S-EEEEEEEEEEETTEEEEPPPEEEEE-B-TT--EETTEEHHHHHHHHHHHHHHHHHHHHHHT------EEE-TTS-EEEEGGG----HHHHHH-TTEEEGGG-TTS--SS-EEEP--

Foldseek 3Di:
DDDPPDDDPAWDWDDDPPDIDIDGPPDDFDDDDDDDPDPDDDDDDDDDDDAQWAKDWDDDQEAEAQDKDKTKMFIGGNRAGFQDPQKWKKKWKAWPVGDIDIDTWAQCCDAPRPHHRRRMTMHIDGGHNDWTKIWMKIWIDHPPHPDTHIDIDIHTYAFDKDKAWDDAEADDDAAQDKDWGTKIFIDGPPGGDWDAPVQKDKDWPDDCVQKDKDKDADADPDPGTHGMIIIMIHGNHQDPAKTKMWIWGWDADSNDTDIYDTDIRIHHYPNCQDDDPNHGPVVVVVVVVVVVVVVLQVVLVVVADQFFDFDADPVRHTLDTRNPQDDDPVCCRNQNQWDWCVSRPSDPDDTDIDGDDD